Protein AF-A0A2I0T2B6-F1 (afdb_monomer_lite)

pLDDT: mean 71.18, std 21.58, range [23.17, 94.62]

InterPro domains:
  IPR000542 Acyltransferase ChoActase/COT/CPT [PS00439] (18-33)
  IPR000542 Acyltransferase ChoActase/COT/CPT [PS00440] (188-215)
  IPR000542 Acyltransferase ChoActase/COT/CPT [PTHR22589] (125-223)
  IPR039551 Choline/Carnitine o-acyltransferase, domain 1 and 2 [PF00755] (21-81)
  IPR039551 Choline/Carnitine o-acyltransferase, domain 1 and 2 [PF00755] (125-223)
  IPR042231 Choline/Carnitine o-acyltransferase, domain 2 [G3DSA:3.30.559.70] (123-225)
  IPR042572 Carnitine o-acyltransferase, N-terminal [G3DSA:1.10.275.20] (2-88)

Secondary structure (DSSP, 8-state):
------PPPPTTTTGGGSPPPPPPPHHHHHHHHHHHHGGGS-HHHHHHHHHHHHHHHHHTHHHHHHHHHHHHHHSS-TTHHHHHHHHS----------------------------TT---SPPPHHHHHHHHHHHSSSHHHHHHHHHHHHSSSEEEEESS--S--TT-TTHHHHHHHHHHHTTSSS--TTSSEEEEEETTS-EEEEE-SSS--HHHHHHHHHHHHTTTS--

Radius of gyration: 24.65 Å; chains: 1; bounding box: 56×64×58 Å

Foldseek 3Di:
DPPDDPPDQDPCNCVVVDDQDDDDDLVVVLVVVLVVCVVVDDPVVSVVSNVVSVVCNPPPCVVVVVVLVVCSVVDSYSVLVVLLVVQDVDDDDDDDDDDDDDDDDDPDPQDPPPDPPPLDLDADDPVVVVVCCVVPQVDDPNVVVVVVQAPDPEAEFEAADDADDDPPDPCSVVVVVVCQARNRVRRDDQPTQKYWYAYPVRDIDIDGHPSPDDPVVVVVVVVVVVVVVVPD

Sequence (232 aa):
MKVLSVRKPLLYSFQTSLPKLPVPSVEATITRYLESVRPLMDDERYGKMEALAKEFKEKTAPRLQKYLILKSWWTTNYVSTLSFSSAGGGGDHRHVSPPYGHRGRYTTVVPPFSSTSNGDPNPSPRVPWAEARARFFSHGKNKASLDAIERAAFFLTLDEEEHGYVPGQEGCMDAYAKSLLHGRCYDRWFDKSFTLVVYKNGKLGGNAEHSWADAPIIGHLWELGGEWGEKE

Structure (mmCIF, N/CA/C/O backbone):
data_AF-A0A2I0T2B6-F1
#
_entry.id   AF-A0A2I0T2B6-F1
#
loop_
_atom_site.group_PDB
_atom_site.id
_atom_site.type_symbol
_atom_site.label_atom_id
_atom_site.label_alt_id
_atom_site.label_comp_id
_atom_site.label_asym_id
_atom_site.label_entity_id
_atom_site.label_seq_id
_atom_site.pdbx_PDB_ins_code
_atom_site.Cartn_x
_atom_site.Cartn_y
_atom_site.Cartn_z
_atom_site.occupancy
_atom_site.B_iso_or_equiv
_atom_site.auth_seq_id
_atom_site.auth_comp_id
_atom_site.auth_asym_id
_atom_site.auth_atom_id
_atom_site.pdbx_PDB_model_num
ATOM 1 N N . MET A 1 1 ? 27.349 -45.214 10.020 1.00 35.44 1 MET A N 1
ATOM 2 C CA . MET A 1 1 ? 25.950 -44.749 10.137 1.00 35.44 1 MET A CA 1
ATOM 3 C C . MET A 1 1 ? 25.902 -43.264 9.798 1.00 35.44 1 MET A C 1
ATOM 5 O O . MET A 1 1 ? 26.426 -42.470 10.564 1.00 35.44 1 MET A O 1
ATOM 9 N N . LYS A 1 2 ? 25.359 -42.879 8.634 1.00 42.28 2 LYS A N 1
ATOM 10 C CA . LYS A 1 2 ? 25.069 -41.470 8.315 1.00 42.28 2 LYS A CA 1
ATOM 11 C C . LYS A 1 2 ? 23.707 -41.144 8.924 1.00 42.28 2 LYS A C 1
ATOM 13 O O . LYS A 1 2 ? 22.681 -41.565 8.401 1.00 42.28 2 LYS A O 1
ATOM 18 N N . VAL A 1 3 ? 23.723 -40.495 10.081 1.00 46.47 3 VAL A N 1
ATOM 19 C CA . VAL A 1 3 ? 22.518 -40.111 10.816 1.00 46.47 3 VAL A CA 1
ATOM 20 C C . VAL A 1 3 ? 21.898 -38.892 10.127 1.00 46.47 3 VAL A C 1
ATOM 22 O O . VAL A 1 3 ? 22.528 -37.848 10.020 1.00 46.47 3 VAL A O 1
ATOM 25 N N . LEU A 1 4 ? 20.686 -39.103 9.606 1.00 46.84 4 LEU A N 1
ATOM 26 C CA . LEU A 1 4 ? 19.607 -38.146 9.334 1.00 46.84 4 LEU A CA 1
ATOM 27 C C . LEU A 1 4 ? 20.023 -36.761 8.805 1.00 46.84 4 LEU A C 1
ATOM 29 O O . LEU A 1 4 ? 20.218 -35.806 9.551 1.00 46.84 4 LEU A O 1
ATOM 33 N N . SER A 1 5 ? 20.019 -36.632 7.475 1.00 51.50 5 SER A N 1
ATOM 34 C CA . SER A 1 5 ? 19.842 -35.338 6.813 1.00 51.50 5 SER A CA 1
ATOM 35 C C . SER A 1 5 ? 18.500 -34.752 7.260 1.00 51.50 5 SER A C 1
ATOM 37 O O . SER A 1 5 ? 17.435 -35.251 6.890 1.00 51.50 5 SER A O 1
ATOM 39 N N . VAL A 1 6 ? 18.557 -33.720 8.102 1.00 60.25 6 VAL A N 1
ATOM 40 C CA . VAL A 1 6 ? 17.405 -32.886 8.444 1.00 60.25 6 VAL A CA 1
ATOM 41 C C . VAL A 1 6 ? 16.870 -32.324 7.130 1.00 60.25 6 VAL A C 1
ATOM 43 O O . VAL A 1 6 ? 17.553 -31.555 6.452 1.00 60.25 6 VAL A O 1
ATOM 46 N N . ARG A 1 7 ? 15.672 -32.760 6.722 1.00 57.88 7 ARG A N 1
ATOM 47 C CA . ARG A 1 7 ? 14.997 -32.197 5.551 1.00 57.88 7 ARG A CA 1
ATOM 48 C C . ARG A 1 7 ? 14.855 -30.698 5.792 1.00 57.88 7 ARG A C 1
ATOM 50 O O . ARG A 1 7 ? 14.236 -30.299 6.776 1.00 57.88 7 ARG A O 1
ATOM 57 N N . LYS A 1 8 ? 15.437 -29.880 4.912 1.00 61.59 8 LYS A N 1
ATOM 58 C CA . LYS A 1 8 ? 15.182 -28.438 4.919 1.00 61.59 8 LYS A CA 1
ATOM 59 C C . LYS A 1 8 ? 13.663 -28.238 4.809 1.00 61.59 8 LYS A C 1
ATOM 61 O O . LYS A 1 8 ? 13.055 -28.874 3.942 1.00 61.59 8 LYS A O 1
ATOM 66 N N . PRO A 1 9 ? 13.041 -27.440 5.689 1.00 65.94 9 PRO A N 1
ATOM 67 C CA . PRO A 1 9 ? 11.614 -27.174 5.601 1.00 65.94 9 PRO A CA 1
ATOM 68 C C . PRO A 1 9 ? 11.286 -26.549 4.240 1.00 65.94 9 PRO A C 1
ATOM 70 O O . PRO A 1 9 ? 12.046 -25.730 3.723 1.00 65.94 9 PRO A O 1
ATOM 73 N N . LEU A 1 10 ? 10.178 -26.982 3.637 1.00 72.69 10 LEU A N 1
ATOM 74 C CA . LEU A 1 10 ? 9.675 -26.394 2.395 1.00 72.69 10 LEU A CA 1
ATOM 75 C C . LEU A 1 10 ? 9.121 -24.992 2.688 1.00 72.69 10 LEU A C 1
ATOM 77 O O . LEU A 1 10 ? 8.641 -24.747 3.790 1.00 72.69 10 LEU A O 1
ATOM 81 N N . LEU A 1 11 ? 9.114 -24.104 1.688 1.00 71.62 11 LEU A N 1
ATOM 82 C CA . LEU A 1 11 ? 8.676 -22.701 1.814 1.00 71.62 11 LEU A CA 1
ATOM 83 C C . LEU A 1 11 ? 7.331 -22.527 2.552 1.00 71.62 11 LEU A C 1
ATOM 85 O O . LEU A 1 11 ? 7.154 -21.573 3.301 1.00 71.62 11 LEU A O 1
ATOM 89 N N . TYR A 1 12 ? 6.405 -23.475 2.389 1.00 69.25 12 TYR A N 1
ATOM 90 C CA . TYR A 1 12 ? 5.069 -23.433 2.993 1.00 69.25 12 TYR A CA 1
ATOM 91 C C . TYR A 1 12 ? 4.858 -24.426 4.149 1.00 69.25 12 TYR A C 1
ATOM 93 O O . TYR A 1 12 ? 3.731 -24.584 4.614 1.00 69.25 12 TYR A O 1
ATOM 101 N N . SER A 1 13 ? 5.901 -25.108 4.643 1.00 70.00 13 SER A N 1
ATOM 102 C CA . SER A 1 13 ? 5.733 -26.216 5.601 1.00 70.00 13 SER A CA 1
ATOM 103 C C . SER A 1 13 ? 5.213 -25.796 6.977 1.00 70.00 13 SER A C 1
ATOM 105 O O . SER A 1 13 ? 4.703 -26.639 7.707 1.00 70.00 13 SER A O 1
ATOM 107 N N . PHE A 1 14 ? 5.331 -24.516 7.337 1.00 70.31 14 PHE A N 1
ATOM 108 C CA . PHE A 1 14 ? 4.841 -23.975 8.611 1.00 70.31 14 PHE A CA 1
ATOM 109 C C . PHE A 1 14 ? 3.594 -23.099 8.469 1.00 70.31 14 PHE A C 1
ATOM 111 O O . PHE A 1 14 ? 3.045 -22.675 9.482 1.00 70.31 14 PHE A O 1
ATOM 118 N N . GLN A 1 15 ? 3.103 -22.868 7.244 1.00 68.56 15 GLN A N 1
ATOM 119 C CA . GLN A 1 15 ? 1.948 -21.997 7.002 1.00 68.56 15 GLN A CA 1
ATOM 120 C C . GLN A 1 15 ? 0.694 -22.490 7.740 1.00 68.56 15 GLN A C 1
ATOM 122 O O . GLN A 1 15 ? -0.095 -21.696 8.243 1.00 68.56 15 GLN A O 1
ATOM 127 N N . THR A 1 16 ? 0.530 -23.809 7.848 1.00 64.38 16 THR A N 1
ATOM 128 C CA . THR A 1 16 ? -0.586 -24.454 8.555 1.00 64.38 16 THR A CA 1
ATOM 129 C C . THR A 1 16 ? -0.428 -24.468 10.076 1.00 64.38 16 THR A C 1
ATOM 131 O O . THR A 1 16 ? -1.385 -24.782 10.775 1.00 64.38 16 THR A O 1
ATOM 134 N N . SER A 1 17 ? 0.763 -24.144 10.586 1.00 73.56 17 SER A N 1
ATOM 135 C CA . SER A 1 17 ? 1.099 -24.151 12.016 1.00 73.56 17 SER A CA 1
ATOM 136 C C . SER A 1 17 ? 1.131 -22.747 12.625 1.00 73.56 17 SER A C 1
ATOM 138 O O . SER A 1 17 ? 1.420 -22.606 13.813 1.00 73.56 17 SER A O 1
ATOM 140 N N . LEU A 1 18 ? 0.854 -21.706 11.831 1.00 75.50 18 LEU A N 1
ATOM 141 C CA . LEU A 1 18 ? 0.802 -20.333 12.319 1.00 75.50 18 LEU A CA 1
ATOM 142 C C . LEU A 1 18 ? -0.380 -20.151 13.288 1.00 75.50 18 LEU A C 1
ATOM 144 O O . LEU A 1 18 ? -1.498 -20.584 12.987 1.00 75.50 18 LEU A O 1
ATOM 148 N N . PRO A 1 19 ? -0.164 -19.503 14.447 1.00 71.81 19 PRO A N 1
ATOM 149 C CA . PRO A 1 19 ? -1.233 -19.252 15.401 1.00 71.81 19 PRO A CA 1
ATOM 150 C C . PRO A 1 19 ? -2.273 -18.299 14.802 1.00 71.81 19 PRO A C 1
ATOM 152 O O . PRO A 1 19 ? -1.939 -17.336 14.111 1.00 71.81 19 PRO A O 1
ATOM 155 N N . LYS A 1 20 ? -3.554 -18.545 15.096 1.00 68.69 20 LYS A N 1
ATOM 156 C CA . LYS A 1 20 ? -4.632 -17.627 14.710 1.00 68.69 20 LYS A CA 1
ATOM 157 C C . LYS A 1 20 ? -4.483 -16.307 15.466 1.00 68.69 20 LYS A C 1
ATOM 159 O O . LYS A 1 20 ? -4.255 -16.307 16.675 1.00 68.69 20 LYS A O 1
ATOM 164 N N . LEU A 1 21 ? -4.669 -15.192 14.764 1.00 74.69 21 LEU A N 1
ATOM 165 C CA . LEU A 1 21 ? -4.640 -13.868 15.377 1.00 74.69 21 LEU A CA 1
ATOM 166 C C . LEU A 1 21 ? -5.819 -13.736 16.366 1.00 74.69 21 LEU A C 1
ATOM 168 O O . LEU A 1 21 ? -6.970 -13.915 15.948 1.00 74.69 21 LEU A O 1
ATOM 172 N N . PRO A 1 22 ? -5.580 -13.452 17.659 1.00 80.50 22 PRO A N 1
ATOM 173 C CA . PRO A 1 22 ? -6.662 -13.320 18.624 1.00 80.50 22 PRO A CA 1
ATOM 174 C C . PRO A 1 22 ? -7.462 -12.043 18.358 1.00 80.50 22 PRO A C 1
ATOM 176 O O . PRO A 1 22 ? -6.897 -10.988 18.077 1.00 80.50 22 PRO A O 1
ATOM 179 N N . VAL A 1 23 ? -8.787 -12.128 18.490 1.00 82.19 23 VAL A N 1
ATOM 180 C CA . VAL A 1 23 ? -9.651 -10.943 18.448 1.00 82.19 23 VAL A CA 1
ATOM 181 C C . VAL A 1 23 ? -9.517 -10.220 19.797 1.00 82.19 23 VAL A C 1
ATOM 183 O O . VAL A 1 23 ? -9.848 -10.823 20.822 1.00 82.19 23 VAL A O 1
ATOM 186 N N . PRO A 1 24 ? -9.033 -8.963 19.841 1.00 85.12 24 PRO A N 1
ATOM 187 C CA . PRO A 1 24 ? -8.915 -8.219 21.092 1.00 85.12 24 PRO A CA 1
ATOM 188 C C . PRO A 1 24 ? -10.295 -7.974 21.712 1.00 85.12 24 PRO A C 1
ATOM 190 O O . PRO A 1 24 ? -11.313 -7.942 21.015 1.00 85.12 24 PRO A O 1
ATOM 193 N N . SER A 1 25 ? -10.346 -7.806 23.035 1.00 87.50 25 SER A N 1
ATOM 194 C CA . SER A 1 25 ? -11.597 -7.450 23.703 1.00 87.50 25 SER A CA 1
ATOM 195 C C . SER A 1 25 ? -12.016 -6.029 23.328 1.00 87.50 25 SER A C 1
ATOM 197 O O . SER A 1 25 ? -11.181 -5.139 23.170 1.00 87.50 25 SER A O 1
ATOM 199 N N . VAL A 1 26 ? -13.330 -5.807 23.239 1.00 86.38 26 VAL A N 1
ATOM 200 C CA . VAL A 1 26 ? -13.912 -4.480 22.978 1.00 86.38 26 VAL A CA 1
ATOM 201 C C . VAL A 1 26 ? -13.391 -3.447 23.977 1.00 86.38 26 VAL A C 1
ATOM 203 O O . VAL A 1 26 ? -13.076 -2.327 23.600 1.00 86.38 26 VAL A O 1
ATOM 206 N N . GLU A 1 27 ? -13.267 -3.832 25.247 1.00 87.38 27 GLU A N 1
ATOM 207 C CA . GLU A 1 27 ? -12.740 -2.967 26.300 1.00 87.38 27 GLU A CA 1
ATOM 208 C C . GLU A 1 27 ? -11.295 -2.546 26.039 1.00 87.38 27 GLU A C 1
ATOM 210 O O . GLU A 1 27 ? -11.019 -1.352 26.008 1.00 87.38 27 GLU A O 1
ATOM 215 N N . ALA A 1 28 ? -10.400 -3.498 25.755 1.00 85.50 28 ALA A N 1
ATOM 216 C CA . ALA A 1 28 ? -9.006 -3.185 25.460 1.00 85.50 28 ALA A CA 1
ATOM 217 C C . ALA A 1 28 ? -8.865 -2.315 24.200 1.00 85.50 28 ALA A C 1
ATOM 219 O O . ALA A 1 28 ? -8.017 -1.424 24.155 1.00 85.50 28 ALA A O 1
ATOM 220 N N . THR A 1 29 ? -9.701 -2.545 23.180 1.00 89.25 29 THR A N 1
ATOM 221 C CA . THR A 1 29 ? -9.728 -1.719 21.966 1.00 89.25 29 THR A CA 1
ATOM 222 C C . THR A 1 29 ? -10.207 -0.297 22.254 1.00 89.25 29 THR A C 1
ATOM 224 O O . THR A 1 29 ? -9.588 0.647 21.771 1.00 89.25 29 THR A O 1
ATOM 227 N N . ILE A 1 30 ? -11.265 -0.125 23.051 1.00 88.00 30 ILE A N 1
ATOM 228 C CA . ILE A 1 30 ? -11.800 1.197 23.404 1.00 88.00 30 ILE A CA 1
ATOM 229 C C . ILE A 1 30 ? -10.811 1.983 24.265 1.00 88.00 30 ILE A C 1
ATOM 231 O O . ILE A 1 30 ? -10.598 3.161 24.000 1.00 88.00 30 ILE A O 1
ATOM 235 N N . THR A 1 31 ? -10.170 1.343 25.245 1.00 88.88 31 THR A N 1
ATOM 236 C CA . THR A 1 31 ? -9.152 1.997 26.079 1.00 88.88 31 THR A CA 1
ATOM 237 C C . THR A 1 31 ? -8.008 2.531 25.223 1.00 88.88 31 THR A C 1
ATOM 239 O O . THR A 1 31 ? -7.721 3.723 25.266 1.00 88.88 31 THR A O 1
ATOM 242 N N . ARG A 1 32 ? -7.430 1.689 24.356 1.00 86.06 32 ARG A N 1
ATOM 243 C CA . ARG A 1 32 ? -6.348 2.107 23.447 1.00 86.06 32 ARG A CA 1
ATOM 244 C C . ARG A 1 32 ? -6.793 3.184 22.459 1.00 86.06 32 ARG A C 1
ATOM 246 O O . ARG A 1 32 ? -6.014 4.070 22.124 1.00 86.06 32 ARG A O 1
ATOM 253 N N . TYR A 1 33 ? -8.039 3.118 21.989 1.00 88.69 33 TYR A N 1
ATOM 254 C CA . TYR A 1 33 ? -8.611 4.150 21.129 1.00 88.69 33 TYR A CA 1
ATOM 255 C C . TYR A 1 33 ? -8.666 5.504 21.846 1.00 88.69 33 TYR A C 1
ATOM 257 O O . TYR A 1 33 ? -8.135 6.479 21.317 1.00 88.69 33 TYR A O 1
ATOM 265 N N . LEU A 1 34 ? -9.230 5.557 23.055 1.00 87.56 34 LEU A N 1
ATOM 266 C CA . LEU A 1 34 ? -9.335 6.788 23.842 1.00 87.56 34 LEU A CA 1
ATOM 267 C C . LEU A 1 34 ? -7.954 7.357 24.198 1.00 87.56 34 LEU A C 1
ATOM 269 O O . LEU A 1 34 ? -7.730 8.555 24.037 1.00 87.56 34 LEU A O 1
ATOM 273 N N . GLU A 1 35 ? -6.996 6.501 24.562 1.00 89.56 35 GLU A N 1
ATOM 274 C CA . GLU A 1 35 ? -5.595 6.897 24.761 1.00 89.56 35 GLU A CA 1
ATOM 275 C C . GLU A 1 35 ? -4.984 7.521 23.495 1.00 89.56 35 GLU A C 1
ATOM 277 O O . GLU A 1 35 ? -4.308 8.545 23.579 1.00 89.56 35 GLU A O 1
ATOM 282 N N . SER A 1 36 ? -5.257 6.952 22.313 1.00 88.88 36 SER A N 1
ATOM 283 C CA . SER A 1 36 ? -4.703 7.444 21.043 1.00 88.88 36 SER A CA 1
ATOM 284 C C . SER A 1 36 ? -5.279 8.789 20.592 1.00 88.88 36 SER A C 1
ATOM 286 O O . SER A 1 36 ? -4.569 9.588 19.982 1.00 88.88 36 SER A O 1
ATOM 288 N N . VAL A 1 37 ? -6.553 9.065 20.897 1.00 89.88 37 VAL A N 1
ATOM 289 C CA . VAL A 1 37 ? -7.219 10.316 20.492 1.00 89.88 37 VAL A CA 1
ATOM 290 C C . VAL A 1 37 ? -7.054 11.431 21.518 1.00 89.88 37 VAL A C 1
ATOM 292 O O . VAL A 1 37 ? -7.192 12.600 21.161 1.00 89.88 37 VAL A O 1
ATOM 295 N N . ARG A 1 38 ? -6.719 11.103 22.774 1.00 89.69 38 ARG A N 1
ATOM 296 C CA . ARG A 1 38 ? -6.528 12.084 23.847 1.00 89.69 38 ARG A CA 1
ATOM 297 C C . ARG A 1 38 ? -5.597 13.250 23.477 1.00 89.69 38 ARG A C 1
ATOM 299 O O . ARG A 1 38 ? -6.012 14.384 23.706 1.00 89.69 38 ARG A O 1
ATOM 306 N N . PRO A 1 39 ? -4.394 13.045 22.902 1.00 93.00 39 PRO A N 1
ATOM 307 C CA . PRO A 1 39 ? -3.504 14.158 22.559 1.00 93.00 39 PRO A CA 1
ATOM 308 C C . PRO A 1 39 ? -3.994 15.009 21.376 1.00 93.00 39 PRO A C 1
ATOM 310 O O . PRO A 1 39 ? -3.433 16.070 21.120 1.00 93.00 39 PRO A O 1
ATOM 313 N N . LEU A 1 40 ? -5.021 14.564 20.646 1.00 89.81 40 LEU A N 1
ATOM 314 C CA . LEU A 1 40 ? -5.529 15.228 19.443 1.00 89.81 40 LEU A CA 1
ATOM 315 C C . LEU A 1 40 ? -6.750 16.120 19.721 1.00 89.81 40 LEU A C 1
ATOM 317 O O . LEU A 1 40 ? -7.247 16.782 18.807 1.00 89.81 40 LEU A O 1
ATOM 321 N N . MET A 1 41 ? -7.277 16.113 20.951 1.00 90.44 41 MET A N 1
ATOM 322 C CA . MET A 1 41 ? -8.563 16.729 21.286 1.00 90.44 41 MET A CA 1
ATOM 323 C C . MET A 1 41 ? -8.512 17.477 22.622 1.00 90.44 41 MET A C 1
ATOM 325 O O . MET A 1 41 ? -7.828 17.068 23.559 1.00 90.44 41 MET A O 1
ATOM 329 N N . ASP A 1 42 ? -9.280 18.563 22.714 1.00 93.94 42 ASP A N 1
ATOM 330 C CA . ASP A 1 42 ? -9.551 19.242 23.984 1.00 93.94 42 ASP A CA 1
ATOM 331 C C . ASP A 1 42 ? -10.508 18.428 24.869 1.00 93.94 42 ASP A C 1
ATOM 333 O O . ASP A 1 42 ? -11.113 17.440 24.443 1.00 93.94 42 ASP A O 1
ATOM 337 N N . ASP A 1 43 ? -10.638 18.847 26.125 1.00 93.88 43 ASP A N 1
ATOM 338 C CA . ASP A 1 43 ? -11.366 18.101 27.154 1.00 93.88 43 ASP A CA 1
ATOM 339 C C . ASP A 1 43 ? -12.860 17.959 26.837 1.00 93.88 43 ASP A C 1
ATOM 341 O O . ASP A 1 43 ? -13.452 16.911 27.098 1.00 93.88 43 ASP A O 1
ATOM 345 N N . GLU A 1 44 ? -13.471 18.971 26.212 1.00 93.19 44 GLU A N 1
ATOM 346 C CA . GLU A 1 44 ? -14.885 18.921 25.834 1.00 93.19 44 GLU A CA 1
ATOM 347 C C . GLU A 1 44 ? -15.138 17.887 24.727 1.00 93.19 44 GLU A C 1
ATOM 349 O O . GLU A 1 44 ? -16.063 17.071 24.825 1.00 93.19 44 GLU A O 1
ATOM 354 N N . ARG A 1 45 ? -14.315 17.880 23.668 1.00 91.62 45 ARG A N 1
ATOM 355 C CA . ARG A 1 45 ? -14.441 16.889 22.591 1.00 91.62 45 ARG A CA 1
ATOM 356 C C . ARG A 1 45 ? -14.066 15.494 23.070 1.00 91.62 45 ARG A C 1
ATOM 358 O O . ARG A 1 45 ? -14.724 14.532 22.671 1.00 91.62 45 ARG A O 1
ATOM 365 N N . TYR A 1 46 ? -13.069 15.383 23.945 1.00 94.62 46 TYR A N 1
ATOM 366 C CA . TYR A 1 46 ? -12.695 14.116 24.559 1.00 94.62 46 TYR A CA 1
ATOM 367 C C . TYR A 1 46 ? -13.845 13.532 25.389 1.00 94.62 46 TYR A C 1
ATOM 369 O O . TYR A 1 46 ? -14.201 12.373 25.190 1.00 94.62 46 TYR A O 1
ATOM 377 N N . GLY A 1 47 ? -14.507 14.338 26.227 1.00 93.25 47 GLY A N 1
ATOM 378 C CA . GLY A 1 47 ? -15.660 13.889 27.014 1.00 93.25 47 GLY A CA 1
ATOM 379 C C . GLY A 1 47 ? -16.828 13.397 26.148 1.00 93.25 47 GLY A C 1
ATOM 380 O O . GLY A 1 47 ? -17.447 12.375 26.449 1.00 93.25 47 GLY A O 1
ATOM 381 N N . LYS A 1 48 ? -17.094 14.062 25.012 1.00 93.81 48 LYS A N 1
ATOM 382 C CA . LYS A 1 48 ? -18.080 13.582 24.022 1.00 93.81 48 LYS A CA 1
ATOM 383 C C . LYS A 1 48 ? -17.662 12.240 23.413 1.00 93.81 48 LYS A C 1
ATOM 385 O O . LYS A 1 48 ? -18.497 11.348 23.270 1.00 93.81 48 LYS A O 1
ATOM 390 N N . MET A 1 49 ? -16.384 12.087 23.069 1.00 91.88 49 MET A N 1
ATOM 391 C CA . MET A 1 49 ? -15.856 10.850 22.491 1.00 91.88 49 MET A CA 1
ATOM 392 C C . MET A 1 49 ? -15.912 9.682 23.481 1.00 91.88 49 MET A C 1
ATOM 394 O O . MET A 1 49 ? -16.296 8.576 23.108 1.00 91.88 49 MET A O 1
ATOM 398 N N . GLU A 1 50 ? -15.592 9.928 24.749 1.00 93.56 50 GLU A N 1
ATOM 399 C CA . GLU A 1 50 ? -15.689 8.940 25.821 1.00 93.56 50 GLU A CA 1
ATOM 400 C C . GLU A 1 50 ? -17.134 8.459 26.015 1.00 93.56 50 GLU A C 1
ATOM 402 O O . GLU A 1 50 ? -17.384 7.252 26.085 1.00 93.56 50 GLU A O 1
ATOM 407 N N . ALA A 1 51 ? -18.101 9.383 26.011 1.00 93.94 51 ALA A N 1
ATOM 408 C CA . ALA A 1 51 ? -19.519 9.043 26.095 1.00 93.94 51 ALA A CA 1
ATOM 409 C C . ALA A 1 51 ? -19.977 8.167 24.914 1.00 93.94 51 ALA A C 1
ATOM 411 O O . ALA A 1 51 ? -20.623 7.138 25.127 1.00 93.94 51 ALA A O 1
ATOM 412 N N . LEU A 1 52 ? -19.591 8.519 23.682 1.00 93.56 52 LEU A N 1
ATOM 413 C CA . LEU A 1 52 ? -19.902 7.730 22.483 1.00 93.56 52 LEU A CA 1
ATOM 414 C C . LEU A 1 52 ? -19.233 6.351 22.507 1.00 93.56 52 LEU A C 1
ATOM 416 O O . LEU A 1 52 ? -19.858 5.350 22.153 1.00 93.56 52 LEU A O 1
ATOM 420 N N . ALA A 1 53 ? -17.977 6.274 22.950 1.00 90.44 53 ALA A N 1
ATOM 421 C CA . ALA A 1 53 ? -17.256 5.013 23.074 1.00 90.44 53 ALA A CA 1
ATOM 422 C C . ALA A 1 53 ? -17.921 4.090 24.107 1.00 90.44 53 ALA A C 1
ATOM 424 O O . ALA A 1 53 ? -18.072 2.889 23.863 1.00 90.44 53 ALA A O 1
ATOM 425 N N . LYS A 1 54 ? -18.386 4.648 25.232 1.00 92.06 54 LYS A N 1
ATOM 426 C CA . LYS A 1 54 ? -19.146 3.911 26.246 1.00 92.06 54 LYS A CA 1
ATOM 427 C C . LYS A 1 54 ? -20.487 3.419 25.702 1.00 92.06 54 LYS A C 1
ATOM 429 O O . LYS A 1 54 ? -20.807 2.242 25.848 1.00 92.06 54 LYS A O 1
ATOM 434 N N . GLU A 1 55 ? -21.231 4.275 25.007 1.00 93.94 55 GLU A N 1
ATOM 435 C CA . GLU A 1 55 ? -22.489 3.885 24.366 1.00 93.94 55 GLU A CA 1
ATOM 436 C C . GLU A 1 55 ? -22.279 2.755 23.344 1.00 93.94 55 GLU A C 1
ATOM 438 O O . GLU A 1 55 ? -23.029 1.774 23.323 1.00 93.94 55 GLU A O 1
ATOM 443 N N . PHE A 1 56 ? -21.227 2.849 22.526 1.00 91.62 56 PHE A N 1
ATOM 444 C CA . PHE A 1 56 ? -20.864 1.808 21.571 1.00 91.62 56 PHE A CA 1
ATOM 445 C C . PHE A 1 56 ? -20.529 0.483 22.270 1.00 91.62 56 PHE A C 1
ATOM 447 O O . PHE A 1 56 ? -21.024 -0.562 21.833 1.00 91.62 56 PHE A O 1
ATOM 454 N N . LYS A 1 57 ? -19.745 0.526 23.363 1.00 89.75 57 LYS A N 1
ATOM 455 C CA . LYS A 1 57 ? -19.389 -0.642 24.197 1.00 89.75 57 LYS A CA 1
ATOM 456 C C . LYS A 1 57 ? -20.631 -1.381 24.682 1.00 89.75 57 LYS A C 1
ATOM 458 O O . LYS A 1 57 ? -20.651 -2.609 24.668 1.00 89.75 57 LYS A O 1
ATOM 463 N N . GLU A 1 58 ? -21.646 -0.638 25.110 1.00 90.44 58 GLU A N 1
ATOM 464 C CA . GLU A 1 58 ? -22.850 -1.190 25.730 1.00 90.44 58 GLU A CA 1
ATOM 465 C C . GLU A 1 58 ? -23.871 -1.683 24.695 1.00 90.44 58 GLU A C 1
ATOM 467 O O . GLU A 1 58 ? -24.436 -2.766 24.855 1.00 90.44 58 GLU A O 1
ATOM 472 N N . LYS A 1 59 ? -24.099 -0.927 23.612 1.00 91.19 59 LYS A N 1
ATOM 473 C CA . LYS A 1 59 ? -25.189 -1.206 22.661 1.00 91.19 59 LYS A CA 1
ATOM 474 C C . LYS A 1 59 ? -24.759 -2.080 21.483 1.00 91.19 59 LYS A C 1
ATOM 476 O O . LYS A 1 59 ? -25.337 -3.139 21.233 1.00 91.19 59 LYS A O 1
ATOM 481 N N . THR A 1 60 ? -23.760 -1.630 20.726 1.00 87.75 60 THR A N 1
ATOM 482 C CA . THR A 1 60 ? -23.475 -2.159 19.378 1.00 87.75 60 THR A CA 1
ATOM 483 C C . THR A 1 60 ? -22.337 -3.174 19.388 1.00 87.75 60 THR A C 1
ATOM 485 O O . THR A 1 60 ? -22.417 -4.220 18.732 1.00 87.75 60 THR A O 1
ATOM 488 N N . ALA A 1 61 ? -21.295 -2.906 20.174 1.00 87.12 61 ALA A N 1
ATOM 489 C CA . ALA A 1 61 ? -20.092 -3.721 20.227 1.00 87.12 61 ALA A CA 1
ATOM 490 C C . ALA A 1 61 ? -20.341 -5.195 20.599 1.00 87.12 61 ALA A C 1
ATOM 492 O O . ALA A 1 61 ? -19.723 -6.049 19.966 1.00 87.12 61 ALA A O 1
ATOM 493 N N . PRO A 1 62 ? -21.263 -5.568 21.513 1.00 88.62 62 PRO A N 1
ATOM 494 C CA . PRO A 1 62 ? -21.476 -6.976 21.855 1.00 88.62 62 PRO A CA 1
ATOM 495 C C . PRO A 1 62 ? -21.972 -7.816 20.671 1.00 88.62 62 PRO A C 1
ATOM 497 O O . PRO A 1 62 ? -21.597 -8.982 20.535 1.00 88.62 62 PRO A O 1
ATOM 500 N N . ARG A 1 63 ? -22.799 -7.237 19.787 1.00 86.50 63 ARG A N 1
ATOM 501 C CA . ARG A 1 63 ? -23.285 -7.918 18.574 1.00 86.50 63 ARG A CA 1
ATOM 502 C C . ARG A 1 63 ? -22.167 -8.057 17.541 1.00 86.50 63 ARG A C 1
ATOM 504 O O . ARG A 1 63 ? -21.984 -9.142 16.991 1.00 86.50 63 ARG A O 1
ATOM 511 N N . LEU A 1 64 ? -21.400 -6.990 17.320 1.00 85.31 64 LEU A N 1
ATOM 512 C CA . LEU A 1 64 ? -20.281 -6.987 16.374 1.00 85.31 64 LEU A CA 1
ATOM 513 C C . LEU A 1 64 ? -19.137 -7.902 16.825 1.00 85.31 64 LEU A C 1
ATOM 515 O O . LEU A 1 64 ? -18.606 -8.652 16.013 1.00 85.31 64 LEU A O 1
ATOM 519 N N . GLN A 1 65 ? -18.810 -7.914 18.118 1.00 88.62 65 GLN A N 1
ATOM 520 C CA . GLN A 1 65 ? -17.780 -8.780 18.692 1.00 88.62 65 GLN A CA 1
ATOM 521 C C . GLN A 1 65 ? -18.147 -10.258 18.536 1.00 88.62 65 GLN A C 1
ATOM 523 O O . GLN A 1 65 ? -17.297 -11.062 18.164 1.00 88.62 65 GLN A O 1
ATOM 528 N N . LYS A 1 66 ? -19.421 -10.625 18.744 1.00 84.00 66 LYS A N 1
ATOM 529 C CA . LYS A 1 66 ? -19.908 -11.989 18.476 1.00 84.00 66 LYS A CA 1
ATOM 530 C C . LYS A 1 66 ? -19.730 -12.370 17.008 1.00 84.00 66 LYS A C 1
ATOM 532 O O . LYS A 1 66 ? -19.252 -13.463 16.725 1.00 84.00 66 LYS A O 1
ATOM 537 N N . TYR A 1 67 ? -20.069 -11.469 16.084 1.00 82.00 67 TYR A N 1
ATOM 538 C CA . TYR A 1 67 ? -19.865 -11.701 14.654 1.00 82.00 67 TYR A CA 1
ATOM 539 C C . TYR A 1 67 ? -18.379 -11.827 14.292 1.00 82.00 67 TYR A C 1
ATOM 541 O O . TYR A 1 67 ? -18.014 -12.725 13.543 1.00 82.00 67 TYR A O 1
ATOM 549 N N . LEU A 1 68 ? -17.509 -10.981 14.851 1.00 82.06 68 LEU A N 1
ATOM 550 C CA . LEU A 1 68 ? -16.060 -11.017 14.629 1.00 82.06 68 LEU A CA 1
ATOM 551 C C . LEU A 1 68 ? -15.413 -12.296 15.170 1.00 82.06 68 LEU A C 1
ATOM 553 O O . LEU A 1 68 ? -14.592 -12.892 14.478 1.00 82.06 68 LEU A O 1
ATOM 557 N N . ILE A 1 69 ? -15.801 -12.739 16.369 1.00 81.69 69 ILE A N 1
ATOM 558 C CA . ILE A 1 69 ? -15.338 -14.007 16.950 1.00 81.69 69 ILE A CA 1
ATOM 559 C C . ILE A 1 69 ? -15.829 -15.180 16.106 1.00 81.69 69 ILE A C 1
ATOM 561 O O . ILE A 1 69 ? -15.049 -16.068 15.783 1.00 81.69 69 ILE A O 1
ATOM 565 N N . LEU A 1 70 ? -17.103 -15.172 15.702 1.00 80.44 70 LEU A N 1
ATOM 566 C CA . LEU A 1 70 ? -17.624 -16.209 14.823 1.00 80.44 70 LEU A CA 1
ATOM 567 C C . LEU A 1 70 ? -16.831 -16.221 13.511 1.00 80.44 70 LEU A C 1
ATOM 569 O O . LEU A 1 70 ? -16.305 -17.257 13.133 1.00 80.44 70 LEU A O 1
ATOM 573 N N . LYS A 1 71 ? -16.655 -15.065 12.861 1.00 73.06 71 LYS A N 1
ATOM 574 C CA . LYS A 1 71 ? -15.892 -14.925 11.613 1.00 73.06 71 LYS A CA 1
ATOM 575 C C . LYS A 1 71 ? -14.445 -15.411 11.762 1.00 73.06 71 LYS A C 1
ATOM 577 O O . LYS A 1 71 ? -13.964 -16.107 10.873 1.00 73.06 71 LYS A O 1
ATOM 582 N N . SER A 1 72 ? -13.769 -15.121 12.878 1.00 75.19 72 SER A N 1
ATOM 583 C CA . SER A 1 72 ? -12.383 -15.555 13.112 1.00 75.19 72 SER A CA 1
ATOM 584 C C . SER A 1 72 ? -12.229 -17.075 13.248 1.00 75.19 72 SER A C 1
ATOM 586 O O . SER A 1 72 ? -11.134 -17.605 13.051 1.00 75.19 72 SER A O 1
ATOM 588 N N . TRP A 1 73 ? -13.315 -17.809 13.513 1.00 69.69 73 TRP A N 1
ATOM 589 C CA . TRP A 1 73 ? -13.295 -19.273 13.512 1.00 69.69 73 TRP A CA 1
ATOM 590 C C . TRP A 1 73 ? -13.249 -19.845 12.093 1.00 69.69 73 TRP A C 1
ATOM 592 O O . TRP A 1 73 ? -12.524 -20.817 11.866 1.00 69.69 73 TRP A O 1
ATOM 602 N N . TRP A 1 74 ? -13.950 -19.207 11.150 1.00 63.03 74 TRP A N 1
ATOM 603 C CA . TRP A 1 74 ? -14.108 -19.658 9.760 1.00 63.03 74 TRP A CA 1
ATOM 604 C C . TRP A 1 74 ? -13.069 -19.077 8.791 1.00 63.03 74 TRP A C 1
ATOM 606 O O . TRP A 1 74 ? -12.950 -19.554 7.666 1.00 63.03 74 TRP A O 1
ATOM 616 N N . THR A 1 75 ? -12.301 -18.067 9.208 1.00 56.91 75 THR A N 1
ATOM 617 C CA . THR A 1 75 ? -11.215 -17.480 8.406 1.00 56.91 75 THR A CA 1
ATOM 618 C C . THR A 1 75 ? -9.848 -17.821 8.991 1.00 56.91 75 THR A C 1
ATOM 620 O O . THR A 1 75 ? -9.665 -17.758 10.205 1.00 56.91 75 THR A O 1
ATOM 623 N N . THR A 1 76 ? -8.858 -18.096 8.141 1.00 58.56 76 THR A N 1
ATOM 624 C CA . THR A 1 76 ? -7.447 -18.221 8.554 1.00 58.56 76 THR A CA 1
ATOM 625 C C . THR A 1 76 ? -6.909 -16.917 9.152 1.00 58.56 76 THR A C 1
ATOM 627 O O . THR A 1 76 ? -6.129 -16.952 10.099 1.00 58.56 76 THR A O 1
ATOM 630 N N . ASN A 1 77 ? -7.386 -15.771 8.651 1.00 60.38 77 ASN A N 1
ATOM 631 C CA . ASN A 1 77 ? -7.138 -14.436 9.187 1.00 60.38 77 ASN A CA 1
ATOM 632 C C . ASN A 1 77 ? -8.382 -13.546 8.974 1.00 60.38 77 ASN A C 1
ATOM 634 O O . ASN A 1 77 ? -8.834 -13.343 7.844 1.00 60.38 77 ASN A O 1
ATOM 638 N N . TYR A 1 78 ? -8.948 -13.013 10.062 1.00 60.78 78 TYR A N 1
ATOM 639 C CA . TYR A 1 78 ? -10.179 -12.211 10.010 1.00 60.78 78 TYR A CA 1
ATOM 640 C C . TYR A 1 78 ? -9.964 -10.797 9.439 1.00 60.78 78 TYR A C 1
ATOM 642 O O . TYR A 1 78 ? -10.935 -10.166 9.010 1.00 60.78 78 TYR A O 1
ATOM 650 N N . VAL A 1 79 ? -8.708 -10.330 9.403 1.00 57.75 79 VAL A N 1
ATOM 651 C CA . VAL A 1 79 ? -8.272 -9.026 8.880 1.00 57.75 79 VAL A CA 1
ATOM 652 C C . VAL A 1 79 ? -8.047 -9.089 7.369 1.00 57.75 79 VAL A C 1
ATOM 654 O O . VAL A 1 79 ? -8.490 -8.195 6.657 1.00 57.75 79 VAL A O 1
ATOM 657 N N . SER A 1 80 ? -7.471 -10.178 6.848 1.00 52.03 80 SER A N 1
ATOM 658 C CA . SER A 1 80 ? -7.116 -10.298 5.421 1.00 52.03 80 SER A CA 1
ATOM 659 C C . SER A 1 80 ? -8.305 -10.129 4.467 1.00 52.03 80 SER A C 1
ATOM 661 O O . SER A 1 80 ? -8.166 -9.542 3.400 1.00 52.03 80 SER A O 1
ATOM 663 N N . THR A 1 81 ? -9.499 -10.580 4.865 1.00 43.62 81 THR A N 1
ATOM 664 C CA . THR A 1 81 ? -10.725 -10.398 4.060 1.00 43.62 81 THR A CA 1
ATOM 665 C C . THR A 1 81 ? -11.242 -8.958 4.058 1.00 43.62 81 THR A C 1
ATOM 667 O O . THR A 1 81 ? -11.900 -8.550 3.106 1.00 43.62 81 THR A O 1
ATOM 670 N N . LEU A 1 82 ? -10.961 -8.185 5.110 1.00 46.97 82 LEU A N 1
ATOM 671 C CA . LEU A 1 82 ? -11.381 -6.788 5.224 1.00 46.97 82 LEU A CA 1
ATOM 672 C C . LEU A 1 82 ? -10.388 -5.859 4.514 1.00 46.97 82 LEU A C 1
ATOM 674 O O . LEU A 1 82 ? -10.809 -4.969 3.780 1.00 46.97 82 LEU A O 1
ATOM 678 N N . SER A 1 83 ? -9.086 -6.114 4.675 1.00 40.66 83 SER A N 1
ATOM 679 C CA . SER A 1 83 ? -8.025 -5.349 4.015 1.00 40.66 83 SER A CA 1
ATOM 680 C C . SER A 1 83 ? -8.107 -5.464 2.495 1.00 40.66 83 SER A C 1
ATOM 682 O O . SER A 1 83 ? -8.075 -4.446 1.813 1.00 40.66 83 SER A O 1
ATOM 684 N N . PHE A 1 84 ? -8.317 -6.671 1.957 1.00 36.97 84 PHE A N 1
ATOM 685 C CA . PHE A 1 84 ? -8.434 -6.869 0.509 1.00 36.97 84 PHE A CA 1
ATOM 686 C C . PHE A 1 84 ? -9.666 -6.167 -0.084 1.00 36.97 84 PHE A C 1
ATOM 688 O O . PHE A 1 84 ? -9.576 -5.565 -1.146 1.00 36.97 84 PHE A O 1
ATOM 695 N N . SER A 1 85 ? -10.802 -6.167 0.627 1.00 40.62 85 SER A N 1
ATOM 696 C CA . SER A 1 85 ? -12.023 -5.485 0.170 1.00 40.62 85 SER A CA 1
ATOM 697 C C . SER A 1 85 ? -11.961 -3.960 0.302 1.00 40.62 85 SER A C 1
ATOM 699 O O . SER A 1 85 ? -12.712 -3.269 -0.382 1.00 40.62 85 SER A O 1
ATOM 701 N N . SER A 1 86 ? -11.122 -3.432 1.197 1.00 40.66 86 SER A N 1
ATOM 702 C CA . SER A 1 86 ? -10.909 -1.989 1.348 1.00 40.66 86 SER A CA 1
ATOM 703 C C . SER A 1 86 ? -9.813 -1.461 0.416 1.00 40.66 86 SER A C 1
ATOM 705 O O . SER A 1 86 ? -9.854 -0.289 0.053 1.00 40.66 86 SER A O 1
ATOM 707 N N . ALA A 1 87 ? -8.842 -2.302 0.040 1.00 43.88 87 ALA A N 1
ATOM 708 C CA . ALA A 1 87 ? -7.747 -1.958 -0.871 1.00 43.88 87 ALA A CA 1
ATOM 709 C C . ALA A 1 87 ? -8.107 -2.198 -2.353 1.00 43.88 87 ALA A C 1
ATOM 711 O O . ALA A 1 87 ? -7.734 -1.412 -3.228 1.00 43.88 87 ALA A O 1
ATOM 712 N N . GLY A 1 88 ? -8.890 -3.243 -2.633 1.00 36.91 88 GLY A N 1
ATOM 713 C CA . GLY A 1 88 ? -9.394 -3.593 -3.955 1.00 36.91 88 GLY A CA 1
ATOM 714 C C . GLY A 1 88 ? -10.890 -3.320 -4.076 1.00 36.91 88 GLY A C 1
ATOM 715 O O . GLY A 1 88 ? -11.711 -4.022 -3.488 1.00 36.91 88 GLY A O 1
ATOM 716 N N . GLY A 1 89 ? -11.264 -2.328 -4.890 1.00 34.31 89 GLY A N 1
ATOM 717 C CA . GLY A 1 89 ? -12.621 -2.262 -5.432 1.00 34.31 89 GLY A CA 1
ATOM 718 C C . GLY A 1 89 ? -12.918 -3.569 -6.173 1.00 34.31 89 GLY A C 1
ATOM 719 O O . GLY A 1 89 ? -12.144 -3.963 -7.042 1.00 34.31 89 GLY A O 1
ATOM 720 N N . GLY A 1 90 ? -13.983 -4.264 -5.767 1.00 32.81 90 GLY A N 1
ATOM 721 C CA . GLY A 1 90 ? -14.263 -5.651 -6.140 1.00 32.81 90 GLY A CA 1
ATOM 722 C C . GLY A 1 90 ? -14.182 -5.953 -7.641 1.00 32.81 90 GLY A C 1
ATOM 723 O O . GLY A 1 90 ? -14.867 -5.330 -8.449 1.00 32.81 90 GLY A O 1
ATOM 724 N N . GLY A 1 91 ? -13.388 -6.968 -7.988 1.00 30.94 91 GLY A N 1
ATOM 725 C CA . GLY A 1 91 ? -13.315 -7.576 -9.315 1.00 30.94 91 GLY A CA 1
ATOM 726 C C . GLY A 1 91 ? -12.966 -9.064 -9.204 1.00 30.94 91 GLY A C 1
ATOM 727 O O . GLY A 1 91 ? -11.961 -9.427 -8.601 1.00 30.94 91 GLY A O 1
ATOM 728 N N . ASP A 1 92 ? -13.840 -9.916 -9.743 1.00 31.44 92 ASP A N 1
ATOM 729 C CA . ASP A 1 92 ? -13.772 -11.384 -9.741 1.00 31.44 92 ASP A CA 1
ATOM 730 C C . ASP A 1 92 ? -12.643 -11.899 -10.663 1.00 31.44 92 ASP A C 1
ATOM 732 O O . ASP A 1 92 ? -12.702 -11.722 -11.880 1.00 31.44 92 ASP A O 1
ATOM 736 N N . HIS A 1 93 ? -11.618 -12.555 -10.102 1.00 31.80 93 HIS A N 1
ATOM 737 C CA . HIS A 1 93 ? -10.564 -13.239 -10.863 1.00 31.80 93 HIS A CA 1
ATOM 738 C C . HIS A 1 93 ? -10.883 -14.735 -10.985 1.00 31.80 93 HIS A C 1
ATOM 740 O O . HIS A 1 93 ? -10.565 -15.531 -10.100 1.00 31.80 93 HIS A O 1
ATOM 746 N N . ARG A 1 94 ? -11.450 -15.148 -12.126 1.00 28.88 94 ARG A N 1
ATOM 747 C CA . ARG A 1 94 ? -11.502 -16.566 -12.511 1.00 28.88 94 ARG A CA 1
ATOM 748 C C . ARG A 1 94 ? -10.250 -16.971 -13.288 1.00 28.88 94 ARG A C 1
ATOM 750 O O . ARG A 1 94 ? -9.913 -16.414 -14.327 1.00 28.88 94 ARG A O 1
ATOM 757 N N . HIS A 1 95 ? -9.575 -17.962 -12.721 1.00 28.09 95 HIS A N 1
ATOM 758 C CA . HIS A 1 95 ? -8.323 -18.576 -13.139 1.00 28.09 95 HIS A CA 1
ATOM 759 C C . HIS A 1 95 ? -8.549 -19.594 -14.269 1.00 28.09 95 HIS A C 1
ATOM 761 O O . HIS A 1 95 ? -9.331 -20.526 -14.089 1.00 28.09 95 HIS A O 1
ATOM 767 N N . VAL A 1 96 ? -7.844 -19.465 -15.402 1.00 29.08 96 VAL A N 1
ATOM 768 C CA . VAL A 1 96 ? -7.700 -20.547 -16.398 1.00 29.08 96 VAL A CA 1
ATOM 769 C C . VAL A 1 96 ? -6.286 -20.518 -16.997 1.00 29.08 96 VAL A C 1
ATOM 771 O O . VAL A 1 96 ? -5.833 -19.494 -17.501 1.00 29.08 96 VAL A O 1
ATOM 774 N N . SER A 1 97 ? -5.595 -21.659 -16.923 1.00 27.48 97 SER A N 1
ATOM 775 C CA . SER A 1 97 ? -4.253 -21.922 -17.480 1.00 27.48 97 SER A CA 1
ATOM 776 C C . SER A 1 97 ? -4.325 -22.605 -18.875 1.00 27.48 97 SER A C 1
ATOM 778 O O . SER A 1 97 ? -5.394 -23.096 -19.235 1.00 27.48 97 SER A O 1
ATOM 780 N N . PRO A 1 98 ? -3.234 -22.631 -19.683 1.00 41.03 98 PRO A N 1
ATOM 781 C CA . PRO A 1 98 ? -3.277 -22.485 -21.155 1.00 41.03 98 PRO A CA 1
ATOM 782 C C . PRO A 1 98 ? -2.858 -23.738 -21.967 1.00 41.03 98 PRO A C 1
ATOM 784 O O . PRO A 1 98 ? -2.525 -24.768 -21.383 1.00 41.03 98 PRO A O 1
ATOM 787 N N . PRO A 1 99 ? -2.687 -23.600 -23.304 1.00 31.25 99 PRO A N 1
ATOM 788 C CA . PRO A 1 99 ? -1.471 -24.122 -23.933 1.00 31.25 99 PRO A CA 1
ATOM 789 C C . PRO A 1 99 ? -0.698 -23.098 -24.795 1.00 31.25 99 PRO A C 1
ATOM 791 O O . PRO A 1 99 ? -1.190 -22.040 -25.176 1.00 31.25 99 PRO A O 1
ATOM 794 N N . TYR A 1 100 ? 0.571 -23.449 -25.012 1.00 28.92 100 TYR A N 1
ATOM 795 C CA . TYR A 1 100 ? 1.713 -22.697 -25.547 1.00 28.92 100 TYR A CA 1
ATOM 796 C C . TYR A 1 100 ? 1.615 -22.250 -27.020 1.00 28.92 100 TYR A C 1
ATOM 798 O O . TYR A 1 100 ? 0.995 -22.929 -27.832 1.00 28.92 100 TYR A O 1
ATOM 806 N N . GLY A 1 101 ? 2.376 -21.206 -27.398 1.00 24.03 101 GLY A N 1
ATOM 807 C CA . GLY A 1 101 ? 2.732 -20.964 -28.805 1.00 24.03 101 GLY A CA 1
ATOM 808 C C . GLY A 1 101 ? 3.375 -19.612 -29.154 1.00 24.03 101 GLY A C 1
ATOM 809 O O . GLY A 1 101 ? 2.678 -18.631 -29.361 1.00 24.03 101 GLY A O 1
ATOM 810 N N . HIS A 1 102 ? 4.697 -19.650 -29.357 1.00 25.88 102 HIS A N 1
ATOM 811 C CA . HIS A 1 102 ? 5.535 -18.820 -30.243 1.00 25.88 102 HIS A CA 1
ATOM 812 C C . HIS A 1 102 ? 6.000 -17.396 -29.869 1.00 25.88 102 HIS A C 1
ATOM 814 O O . HIS A 1 102 ? 5.260 -16.486 -29.514 1.00 25.88 102 HIS A O 1
ATOM 820 N N . ARG A 1 103 ? 7.324 -17.251 -30.046 1.00 32.72 103 ARG A N 1
ATOM 821 C CA . ARG A 1 103 ? 8.167 -16.057 -29.936 1.00 32.72 103 ARG A CA 1
ATOM 822 C C . ARG A 1 103 ? 7.715 -14.958 -30.898 1.00 32.72 103 ARG A C 1
ATOM 824 O O . ARG A 1 103 ? 7.643 -15.184 -32.101 1.00 32.72 103 ARG A O 1
ATOM 831 N N . GLY A 1 104 ? 7.576 -13.749 -30.370 1.00 23.17 104 GLY A N 1
ATOM 832 C CA . GLY A 1 104 ? 7.575 -12.500 -31.121 1.00 23.17 104 GLY A CA 1
ATOM 833 C C . GLY A 1 104 ? 8.088 -11.395 -30.205 1.00 23.17 104 GLY A C 1
ATOM 834 O O . GLY A 1 104 ? 7.681 -11.323 -29.049 1.00 23.17 104 GLY A O 1
ATOM 835 N N . ARG A 1 105 ? 9.030 -10.575 -30.682 1.00 28.55 105 ARG A N 1
ATOM 836 C CA . ARG A 1 105 ? 9.397 -9.323 -30.010 1.00 28.55 105 ARG A CA 1
ATOM 837 C C . ARG A 1 105 ? 8.163 -8.422 -30.029 1.00 28.55 105 ARG A C 1
ATOM 839 O O . ARG A 1 105 ? 7.722 -8.048 -31.110 1.00 28.55 105 ARG A O 1
ATOM 846 N N . TYR A 1 106 ? 7.630 -8.079 -28.862 1.00 28.20 106 TYR A N 1
ATOM 847 C CA . TYR A 1 106 ? 6.579 -7.076 -28.739 1.00 28.20 106 TYR A CA 1
ATOM 848 C C . TYR A 1 106 ? 7.206 -5.800 -28.188 1.00 28.20 106 TYR A C 1
ATOM 850 O O . TYR A 1 106 ? 7.429 -5.664 -26.990 1.00 28.20 106 TYR A O 1
ATOM 858 N N . THR A 1 107 ? 7.518 -4.869 -29.084 1.00 24.83 107 THR A N 1
ATOM 859 C CA . THR A 1 107 ? 7.508 -3.451 -28.740 1.00 24.83 107 THR A CA 1
ATOM 860 C C . THR A 1 107 ? 6.052 -3.098 -28.456 1.00 24.83 107 THR A C 1
ATOM 862 O O . THR A 1 107 ? 5.223 -3.034 -29.365 1.00 24.83 107 THR A O 1
ATOM 865 N N . THR A 1 108 ? 5.699 -2.978 -27.179 1.00 28.02 108 THR A N 1
ATOM 866 C CA . THR A 1 108 ? 4.352 -2.577 -26.779 1.00 28.02 108 THR A CA 1
ATOM 867 C C . THR A 1 108 ? 4.122 -1.151 -27.260 1.00 28.02 108 THR A C 1
ATOM 869 O O . THR A 1 108 ? 4.718 -0.207 -26.751 1.00 28.02 108 THR A O 1
ATOM 872 N N . VAL A 1 109 ? 3.256 -1.002 -28.262 1.00 25.88 109 VAL A N 1
ATOM 873 C CA . VAL A 1 109 ? 2.600 0.268 -28.561 1.00 25.88 109 VAL A CA 1
ATOM 874 C C . VAL A 1 109 ? 1.719 0.573 -27.354 1.00 25.88 109 VAL A C 1
ATOM 876 O O . VAL A 1 109 ? 0.632 0.016 -27.206 1.00 25.88 109 VAL A O 1
ATOM 879 N N . VAL A 1 110 ? 2.238 1.399 -26.449 1.00 36.62 110 VAL A N 1
ATOM 880 C CA . VAL A 1 110 ? 1.441 2.056 -25.415 1.00 36.62 110 VAL A CA 1
ATOM 881 C C . VAL A 1 110 ? 0.386 2.884 -26.162 1.00 36.62 110 VAL A C 1
ATOM 883 O O . VAL A 1 110 ? 0.758 3.631 -27.074 1.00 36.62 110 VAL A O 1
ATOM 886 N N . PRO A 1 111 ? -0.923 2.735 -25.884 1.00 29.92 111 PRO A N 1
ATOM 887 C CA . PRO A 1 111 ? -1.910 3.619 -26.488 1.00 29.92 111 PRO A CA 1
ATOM 888 C C . PRO A 1 111 ? -1.568 5.070 -26.125 1.00 29.92 111 PRO A C 1
ATOM 890 O O . PRO A 1 111 ? -1.028 5.312 -25.043 1.00 29.92 111 PRO A O 1
ATOM 893 N N . PRO A 1 112 ? -1.882 6.044 -26.992 1.00 29.67 112 PRO A N 1
ATOM 894 C CA . PRO A 1 112 ? -1.630 7.442 -26.705 1.00 29.67 112 PRO A CA 1
ATOM 895 C C . PRO A 1 112 ? -2.615 7.891 -25.625 1.00 29.67 112 PRO A C 1
ATOM 897 O O . PRO A 1 112 ? -3.662 8.454 -25.918 1.00 29.67 112 PRO A O 1
ATOM 900 N N . PHE A 1 113 ? -2.289 7.657 -24.359 1.00 37.66 113 PHE A N 1
ATOM 901 C CA . PHE A 1 113 ? -2.761 8.521 -23.287 1.00 37.66 113 PHE A CA 1
ATOM 902 C C . PHE A 1 113 ? -1.762 9.667 -23.152 1.00 37.66 113 PHE A C 1
ATOM 904 O O . PHE A 1 113 ? -1.115 9.873 -22.133 1.00 37.66 113 PHE A O 1
ATOM 911 N N . SER A 1 114 ? -1.630 10.426 -24.242 1.00 32.75 114 SER A N 1
ATOM 912 C CA . SER A 1 114 ? -1.275 11.826 -24.128 1.00 32.75 114 SER A CA 1
ATOM 913 C C . SER A 1 114 ? -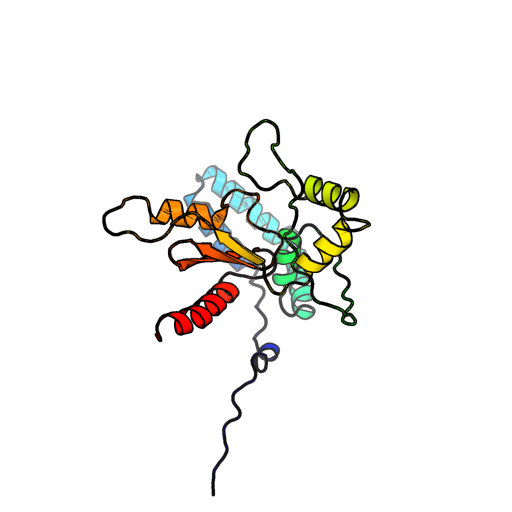2.436 12.518 -23.425 1.00 32.75 114 SER A C 1
ATOM 915 O O . SER A 1 114 ? -3.551 12.544 -23.946 1.00 32.75 114 SER A O 1
ATOM 917 N N . SER A 1 115 ? -2.127 13.090 -22.265 1.00 31.17 115 SER A N 1
ATOM 918 C CA . SER A 1 115 ? -2.777 14.274 -21.711 1.00 31.17 115 SER A CA 1
ATOM 919 C C . SER A 1 115 ? -4.299 14.192 -21.529 1.00 31.17 115 SER A C 1
ATOM 921 O O . SER A 1 115 ? -5.071 14.520 -22.430 1.00 31.17 115 SER A O 1
ATOM 923 N N . THR A 1 116 ? -4.742 13.988 -20.284 1.00 32.78 116 THR A N 1
ATOM 924 C CA . THR A 1 116 ? -5.744 14.939 -19.784 1.00 32.78 116 THR A CA 1
ATOM 925 C C . THR A 1 116 ? -5.147 16.331 -20.006 1.00 32.78 116 THR A C 1
ATOM 927 O O . THR A 1 116 ? -3.945 16.525 -19.818 1.00 32.78 116 THR A O 1
ATOM 930 N N . SER A 1 117 ? -5.938 17.285 -20.490 1.00 36.12 117 SER A N 1
ATOM 931 C CA . SER A 1 117 ? -5.499 18.611 -20.962 1.00 36.12 117 SER A CA 1
ATOM 932 C C . SER A 1 117 ? -4.702 19.460 -19.954 1.00 36.12 117 SER A C 1
ATOM 934 O O . SER A 1 117 ? -4.361 20.593 -20.268 1.00 36.12 117 SER A O 1
ATOM 936 N N . ASN A 1 118 ? -4.400 18.933 -18.766 1.00 33.91 118 ASN A N 1
ATOM 937 C CA . ASN A 1 118 ? -3.810 19.638 -17.638 1.00 33.91 118 ASN A CA 1
ATOM 938 C C . ASN A 1 118 ? -2.522 19.000 -17.089 1.00 33.91 118 ASN A C 1
ATOM 940 O O . ASN A 1 118 ? -2.097 19.381 -16.008 1.00 33.91 118 ASN A O 1
ATOM 944 N N . GLY A 1 119 ? -1.876 18.059 -17.793 1.00 40.34 119 GLY A N 1
ATOM 945 C CA . GLY A 1 119 ? -0.547 17.576 -17.380 1.00 40.34 119 GLY A CA 1
ATOM 946 C C . GLY A 1 119 ? -0.502 16.964 -15.973 1.00 40.34 119 GLY A C 1
ATOM 947 O O . GLY A 1 119 ? 0.529 17.049 -15.310 1.00 40.34 119 GLY A O 1
ATOM 948 N N . ASP A 1 120 ? -1.610 16.374 -15.512 1.00 41.81 120 ASP A N 1
ATOM 949 C CA . ASP A 1 120 ? -1.697 15.797 -14.174 1.00 41.81 120 ASP A CA 1
ATOM 950 C C . ASP A 1 120 ? -0.791 14.554 -14.071 1.00 41.81 120 ASP A C 1
ATOM 952 O O . ASP A 1 120 ? -1.020 13.570 -14.779 1.00 41.81 120 ASP A O 1
ATOM 956 N N . PRO A 1 121 ? 0.212 14.546 -13.176 1.00 45.69 121 PRO A N 1
ATOM 957 C CA . PRO A 1 121 ? 1.158 13.441 -13.012 1.00 45.69 121 PRO A CA 1
ATOM 958 C C . PRO A 1 121 ? 0.580 12.284 -12.177 1.00 45.69 121 PRO A C 1
ATOM 960 O O . PRO A 1 121 ? 1.332 11.511 -11.591 1.00 45.69 121 PRO A O 1
ATOM 963 N N . ASN A 1 122 ? -0.748 12.179 -12.059 1.00 42.47 122 ASN A N 1
ATOM 964 C CA . ASN A 1 122 ? -1.397 11.192 -11.201 1.00 42.47 122 ASN A CA 1
ATOM 965 C C . ASN A 1 122 ? -2.012 10.047 -12.022 1.00 42.47 122 ASN A C 1
ATOM 967 O O . ASN A 1 122 ? -2.652 10.306 -13.045 1.00 42.47 122 ASN A O 1
ATOM 971 N N . PRO A 1 123 ? -1.893 8.786 -11.558 1.00 54.62 123 PRO A N 1
ATOM 972 C CA . PRO A 1 123 ? -2.586 7.655 -12.164 1.00 54.62 123 PRO A CA 1
ATOM 973 C C . PRO A 1 123 ? -4.096 7.906 -12.254 1.00 54.62 123 PRO A C 1
ATOM 975 O O . PRO A 1 123 ? -4.702 8.463 -11.333 1.00 54.62 123 PRO A O 1
ATOM 978 N N . SER A 1 124 ? -4.720 7.475 -13.354 1.00 61.69 124 SER A N 1
ATOM 979 C CA . SER A 1 124 ? -6.157 7.672 -13.553 1.00 61.69 124 SER A CA 1
ATOM 980 C C . SER A 1 124 ? -6.978 6.970 -12.459 1.00 61.69 124 SER A C 1
ATOM 982 O O . SER A 1 124 ? -6.634 5.846 -12.078 1.00 61.69 124 SER A O 1
ATOM 984 N N . PRO A 1 125 ? -8.102 7.550 -12.000 1.00 74.31 125 PRO A N 1
ATOM 985 C CA . PRO A 1 125 ? -8.996 6.884 -11.055 1.00 74.31 125 PRO A CA 1
ATOM 986 C C . PRO A 1 125 ? -9.483 5.514 -11.572 1.00 74.31 125 PRO A C 1
ATOM 988 O O . PRO A 1 125 ? -9.655 5.317 -12.778 1.00 74.31 125 PRO A O 1
ATOM 991 N N . ARG A 1 126 ? -9.758 4.567 -10.658 1.00 71.88 126 ARG A N 1
ATOM 992 C CA . ARG A 1 126 ? -10.081 3.162 -11.003 1.00 71.88 126 ARG A CA 1
ATOM 993 C C . ARG A 1 126 ? -11.296 3.003 -11.936 1.00 71.88 126 ARG A C 1
ATOM 995 O O . ARG A 1 126 ? -11.301 2.098 -12.763 1.00 71.88 126 ARG A O 1
ATOM 1002 N N . VAL A 1 127 ? -12.312 3.864 -11.817 1.00 75.50 127 VAL A N 1
ATOM 1003 C CA . VAL A 1 127 ? -13.551 3.780 -12.621 1.00 75.50 127 VAL A CA 1
ATOM 1004 C C . VAL A 1 127 ? -13.306 4.140 -14.101 1.00 75.50 127 VAL A C 1
ATOM 1006 O O . VAL A 1 127 ? -13.549 3.279 -14.947 1.00 75.50 127 VAL A O 1
ATOM 1009 N N . PRO A 1 128 ? -12.734 5.315 -14.441 1.00 80.38 128 PRO A N 1
ATOM 1010 C CA . PRO A 1 128 ? -12.296 5.620 -15.806 1.00 80.38 128 PRO A CA 1
ATOM 1011 C C . PRO A 1 128 ? -11.365 4.566 -16.416 1.00 80.38 128 PRO A C 1
ATOM 1013 O O . PRO A 1 128 ? -11.485 4.246 -17.599 1.00 80.38 128 PRO A O 1
ATOM 1016 N N . TRP A 1 129 ? -10.454 3.995 -15.618 1.00 78.12 129 TRP A N 1
ATOM 1017 C CA . TRP A 1 129 ? -9.570 2.930 -16.090 1.00 78.12 129 TRP A CA 1
ATOM 1018 C C . TRP A 1 129 ? -10.341 1.658 -16.462 1.00 78.12 129 TRP A C 1
ATOM 1020 O O . TRP A 1 129 ? -10.129 1.111 -17.543 1.00 78.12 129 TRP A O 1
ATOM 1030 N N . ALA A 1 130 ? -11.284 1.214 -15.625 1.00 75.06 130 ALA A N 1
ATOM 1031 C CA . ALA A 1 130 ? -12.124 0.053 -15.917 1.00 75.06 130 ALA A CA 1
ATOM 1032 C C . ALA A 1 130 ? -12.963 0.245 -17.195 1.00 75.06 130 ALA A C 1
ATOM 1034 O O . ALA A 1 130 ? -13.044 -0.664 -18.026 1.00 75.06 130 ALA A O 1
ATOM 1035 N N . GLU A 1 131 ? -13.533 1.437 -17.393 1.00 81.62 131 GLU A N 1
ATOM 1036 C CA . GLU A 1 131 ? -14.287 1.787 -18.603 1.00 81.62 131 GLU A CA 1
ATOM 1037 C C . GLU A 1 131 ? -13.397 1.801 -19.852 1.00 81.62 131 GLU A C 1
ATOM 1039 O O . GLU A 1 131 ? -13.744 1.201 -20.875 1.00 81.62 131 GLU A O 1
ATOM 1044 N N . ALA A 1 132 ? -12.218 2.426 -19.773 1.00 79.75 132 ALA A N 1
ATOM 1045 C CA . ALA A 1 132 ? -11.240 2.428 -20.857 1.00 79.75 132 ALA A CA 1
ATOM 1046 C C . ALA A 1 132 ? -10.790 1.001 -21.199 1.00 79.75 132 ALA A C 1
ATOM 1048 O O . ALA A 1 132 ? -10.712 0.626 -22.371 1.00 79.75 132 ALA A O 1
ATOM 1049 N N . ARG A 1 133 ? -10.562 0.169 -20.183 1.00 81.06 133 ARG A N 1
ATOM 1050 C CA . ARG A 1 133 ? -10.159 -1.224 -20.346 1.00 81.06 133 ARG A CA 1
ATOM 1051 C C . ARG A 1 133 ? -11.233 -2.048 -21.059 1.00 81.06 133 ARG A C 1
ATOM 1053 O O . ARG A 1 133 ? -10.934 -2.740 -22.033 1.00 81.06 133 ARG A O 1
ATOM 1060 N N . ALA A 1 134 ? -12.493 -1.909 -20.649 1.00 84.81 134 ALA A N 1
ATOM 1061 C CA . ALA A 1 134 ? -13.624 -2.552 -21.316 1.00 84.81 134 ALA A CA 1
ATOM 1062 C C . ALA A 1 134 ? -13.795 -2.069 -22.767 1.00 84.81 134 ALA A C 1
ATOM 1064 O O . ALA A 1 134 ? -14.063 -2.868 -23.668 1.00 84.81 134 ALA A O 1
ATOM 1065 N N . ARG A 1 135 ? -13.601 -0.773 -23.018 1.00 85.38 135 ARG A N 1
ATOM 1066 C CA . ARG A 1 135 ? -13.794 -0.171 -24.341 1.00 85.38 135 ARG A CA 1
ATOM 1067 C C . ARG A 1 135 ? -12.680 -0.510 -25.331 1.00 85.38 135 ARG A C 1
ATOM 1069 O O . ARG A 1 135 ? -12.971 -0.812 -26.484 1.00 85.38 135 ARG A O 1
ATOM 1076 N N . PHE A 1 136 ? -11.421 -0.451 -24.903 1.00 84.12 136 PHE A N 1
ATOM 1077 C CA . PHE A 1 136 ? -10.263 -0.490 -25.806 1.00 84.12 136 PHE A CA 1
ATOM 1078 C C . PHE A 1 136 ? -9.492 -1.812 -25.793 1.00 84.12 136 PHE A C 1
ATOM 1080 O O . PHE A 1 136 ? -8.740 -2.078 -26.734 1.00 84.12 136 PHE A O 1
ATOM 1087 N N . PHE A 1 137 ? -9.685 -2.649 -24.770 1.00 86.06 137 PHE A N 1
ATOM 1088 C CA . PHE A 1 137 ? -8.928 -3.892 -24.585 1.00 86.06 137 PHE A CA 1
ATOM 1089 C C . PHE A 1 137 ? -9.806 -5.146 -24.509 1.00 86.06 137 PHE A C 1
ATOM 1091 O O . PHE A 1 137 ? -9.317 -6.230 -24.203 1.00 86.06 137 PHE A O 1
ATOM 1098 N N . SER A 1 138 ? -11.098 -5.042 -24.822 1.00 85.12 138 SER A N 1
ATOM 1099 C CA . SER A 1 138 ? -12.007 -6.195 -24.801 1.00 85.12 138 SER A CA 1
ATOM 1100 C C . SER A 1 138 ? -11.844 -7.138 -25.997 1.00 85.12 138 SER A C 1
ATOM 1102 O O . SER A 1 138 ? -12.205 -8.310 -25.891 1.00 85.12 138 SER A O 1
ATOM 1104 N N . HIS A 1 139 ? -11.286 -6.670 -27.122 1.00 83.81 139 HIS A N 1
ATOM 1105 C CA . HIS A 1 139 ? -11.210 -7.435 -28.372 1.00 83.81 139 HIS A CA 1
ATOM 1106 C C . HIS A 1 139 ? -9.919 -7.178 -29.167 1.00 83.81 139 HIS A C 1
ATOM 1108 O O . HIS A 1 139 ? -9.187 -6.214 -28.938 1.00 83.81 139 HIS A O 1
ATOM 1114 N N . GLY A 1 140 ? -9.653 -8.055 -30.140 1.00 88.50 140 GLY A N 1
ATOM 1115 C CA . GLY A 1 140 ? -8.574 -7.892 -31.114 1.00 88.50 140 GLY A CA 1
ATOM 1116 C C . GLY A 1 140 ? -7.167 -7.946 -30.512 1.00 88.50 140 GLY A C 1
ATOM 1117 O O . GLY A 1 140 ? -6.918 -8.617 -29.511 1.00 88.50 140 GLY A O 1
ATOM 1118 N N . LYS A 1 141 ? -6.232 -7.237 -31.155 1.00 88.88 141 LYS A N 1
ATOM 1119 C CA . LYS A 1 141 ? -4.809 -7.228 -30.779 1.00 88.88 141 LYS A CA 1
ATOM 1120 C C . LYS A 1 141 ? -4.586 -6.660 -29.377 1.00 88.88 141 LYS A C 1
ATOM 1122 O O . LYS A 1 141 ? -3.811 -7.228 -28.624 1.00 88.88 141 LYS A O 1
ATOM 1127 N N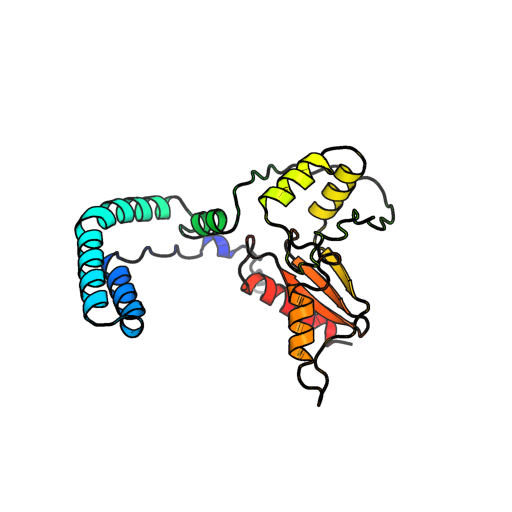 . ASN A 1 142 ? -5.330 -5.619 -29.003 1.00 83.38 142 ASN A N 1
ATOM 1128 C CA . ASN A 1 142 ? -5.211 -4.985 -27.689 1.00 83.38 142 ASN A CA 1
ATOM 1129 C C . ASN A 1 142 ? -5.563 -5.948 -26.551 1.00 83.38 142 ASN A C 1
ATOM 1131 O O . ASN A 1 142 ? -4.871 -5.963 -25.539 1.00 83.38 142 ASN A O 1
ATOM 1135 N N . LYS A 1 143 ? -6.582 -6.800 -26.734 1.00 85.81 143 LYS A N 1
ATOM 1136 C CA . LYS A 1 143 ? -6.914 -7.848 -25.760 1.00 85.81 143 LYS A CA 1
ATOM 1137 C C . LYS A 1 143 ? -5.760 -8.834 -25.580 1.00 85.81 143 LYS A C 1
ATOM 1139 O O . LYS A 1 143 ? -5.404 -9.156 -24.455 1.00 85.81 143 LYS A O 1
ATOM 1144 N N . ALA A 1 144 ? -5.175 -9.303 -26.684 1.00 87.31 144 ALA A N 1
ATOM 1145 C CA . ALA A 1 144 ? -4.046 -10.232 -26.639 1.00 87.31 144 ALA A CA 1
ATOM 1146 C C . ALA A 1 144 ? -2.797 -9.592 -26.005 1.00 87.31 144 ALA A C 1
ATOM 1148 O O . ALA A 1 144 ? -2.112 -10.233 -25.214 1.00 87.31 144 ALA A O 1
ATOM 1149 N N . SER A 1 145 ? -2.526 -8.319 -26.308 1.00 87.56 145 SER A N 1
ATOM 1150 C CA . SER A 1 145 ? -1.444 -7.550 -25.687 1.00 87.56 145 SER A CA 1
ATOM 1151 C C . SER A 1 145 ? -1.653 -7.379 -24.183 1.00 87.56 145 SER A C 1
ATOM 1153 O O . SER A 1 145 ? -0.716 -7.582 -23.416 1.00 87.56 145 SER A O 1
ATOM 1155 N N . LEU A 1 146 ? -2.873 -7.046 -23.752 1.00 86.38 146 LEU A N 1
ATOM 1156 C CA . LEU A 1 146 ? -3.196 -6.912 -22.334 1.00 86.38 146 LEU A CA 1
ATOM 1157 C C . LEU A 1 146 ? -3.064 -8.254 -21.605 1.00 86.38 146 LEU A C 1
ATOM 1159 O O . LEU A 1 146 ? -2.409 -8.301 -20.571 1.00 86.38 146 LEU A O 1
ATOM 1163 N N . ASP A 1 147 ? -3.573 -9.346 -22.184 1.00 84.19 147 ASP A N 1
ATOM 1164 C CA . ASP A 1 147 ? -3.416 -10.699 -21.624 1.00 84.19 147 ASP A CA 1
ATOM 1165 C C . ASP A 1 147 ? -1.936 -11.059 -21.419 1.00 84.19 147 ASP A C 1
ATOM 1167 O O . ASP A 1 147 ? -1.550 -11.571 -20.368 1.00 84.19 147 ASP A O 1
ATOM 1171 N N . ALA A 1 148 ? -1.073 -10.728 -22.384 1.00 86.69 148 ALA A N 1
ATOM 1172 C CA . ALA A 1 148 ? 0.363 -10.962 -22.260 1.00 86.69 148 ALA A CA 1
ATOM 1173 C C . ALA A 1 148 ? 0.995 -10.171 -21.097 1.00 86.69 148 ALA A C 1
ATOM 1175 O O . ALA A 1 148 ? 1.799 -10.726 -20.346 1.00 86.69 148 ALA A O 1
ATOM 1176 N N . ILE A 1 149 ? 0.616 -8.900 -20.916 1.00 86.31 149 ILE A N 1
ATOM 1177 C CA . ILE A 1 149 ? 1.106 -8.051 -19.816 1.00 86.31 149 ILE A CA 1
ATOM 1178 C C . ILE A 1 149 ? 0.634 -8.597 -18.461 1.00 86.31 149 ILE A C 1
ATOM 1180 O O . ILE A 1 149 ? 1.417 -8.723 -17.514 1.00 86.31 149 ILE A O 1
ATOM 1184 N N . GLU A 1 150 ? -0.634 -8.985 -18.360 1.00 85.06 150 GLU A N 1
ATOM 1185 C CA . GLU A 1 150 ? -1.220 -9.500 -17.121 1.00 85.06 150 GLU A CA 1
ATOM 1186 C C . GLU A 1 150 ? -0.641 -10.845 -16.705 1.00 85.06 150 GLU A C 1
ATOM 1188 O O . GLU A 1 150 ? -0.427 -11.082 -15.516 1.00 85.06 150 GLU A O 1
ATOM 1193 N N . ARG A 1 151 ? -0.306 -11.695 -17.676 1.00 83.25 151 ARG A N 1
ATOM 1194 C CA . ARG A 1 151 ? 0.251 -13.029 -17.431 1.00 83.25 151 ARG A CA 1
ATOM 1195 C C . ARG A 1 151 ? 1.766 -13.053 -17.263 1.00 83.25 151 ARG A C 1
ATOM 1197 O O . ARG A 1 151 ? 2.295 -14.068 -16.814 1.00 83.25 151 ARG A O 1
ATOM 1204 N N . ALA A 1 152 ? 2.469 -11.970 -17.596 1.00 86.06 152 ALA A N 1
ATOM 1205 C CA . ALA A 1 152 ? 3.899 -11.843 -17.318 1.00 86.06 152 ALA A CA 1
ATOM 1206 C C . ALA A 1 152 ? 4.197 -12.062 -15.819 1.00 86.06 152 ALA A C 1
ATOM 1208 O O . ALA A 1 152 ? 3.344 -11.809 -14.974 1.00 86.06 152 ALA A O 1
ATOM 1209 N N . ALA A 1 153 ? 5.400 -12.505 -15.453 1.00 84.12 153 ALA A N 1
ATOM 1210 C CA . ALA A 1 153 ? 5.744 -12.680 -14.035 1.00 84.12 153 ALA A CA 1
ATOM 1211 C C . ALA A 1 153 ? 5.841 -11.330 -13.297 1.00 84.12 153 ALA A C 1
ATOM 1213 O O . ALA A 1 153 ? 5.334 -11.177 -12.191 1.00 84.12 153 ALA A O 1
ATOM 1214 N N . PHE A 1 154 ? 6.446 -10.337 -13.946 1.00 85.75 154 PHE A N 1
ATOM 1215 C CA . PHE A 1 154 ? 6.623 -8.968 -13.465 1.00 85.75 154 PHE A CA 1
ATOM 1216 C C . PHE A 1 154 ? 6.756 -8.024 -14.665 1.00 85.75 154 PHE A C 1
ATOM 1218 O O . PHE A 1 154 ? 6.839 -8.485 -15.808 1.00 85.75 154 PHE A O 1
ATOM 1225 N N . PHE A 1 155 ? 6.757 -6.716 -14.417 1.00 88.12 155 PHE A N 1
ATOM 1226 C CA . PHE A 1 155 ? 7.021 -5.706 -15.443 1.00 88.12 155 PHE A CA 1
ATOM 1227 C C . PHE A 1 155 ? 8.449 -5.170 -15.290 1.00 88.12 155 PHE A C 1
ATOM 1229 O O . PHE A 1 155 ? 8.909 -4.963 -14.170 1.00 88.12 155 PHE A O 1
ATOM 1236 N N . LEU A 1 156 ? 9.162 -4.976 -16.399 1.00 89.06 156 LEU A N 1
ATOM 1237 C CA . LEU A 1 156 ? 10.516 -4.419 -16.412 1.00 89.06 156 LEU A CA 1
ATOM 1238 C C . LEU A 1 156 ? 10.486 -3.068 -17.123 1.00 89.06 156 LEU A C 1
ATOM 1240 O O . LEU A 1 156 ? 10.158 -3.007 -18.307 1.00 89.06 156 LEU A O 1
ATOM 1244 N N . THR A 1 157 ? 10.867 -2.014 -16.411 1.00 90.31 157 THR A N 1
ATOM 1245 C CA . THR A 1 157 ? 11.060 -0.674 -16.967 1.00 90.31 157 THR A CA 1
ATOM 1246 C C . THR A 1 157 ? 12.554 -0.421 -17.128 1.00 90.31 157 THR A C 1
ATOM 1248 O O . THR A 1 157 ? 13.309 -0.506 -16.160 1.00 90.31 157 THR A O 1
ATOM 1251 N N . LEU A 1 158 ? 12.976 -0.111 -18.354 1.00 90.88 158 LEU A N 1
ATOM 1252 C CA . LEU A 1 158 ? 14.321 0.375 -18.653 1.00 90.88 158 LEU A CA 1
ATOM 1253 C C . LEU A 1 158 ? 14.241 1.897 -18.776 1.00 90.88 158 LEU A C 1
ATOM 1255 O O . LEU A 1 158 ? 13.606 2.402 -19.701 1.00 90.88 158 LEU A O 1
ATOM 1259 N N . ASP A 1 159 ? 14.817 2.604 -17.810 1.00 88.69 159 ASP A N 1
ATOM 1260 C CA . ASP A 1 159 ? 14.771 4.059 -17.712 1.00 88.69 159 ASP A CA 1
ATOM 1261 C C . ASP A 1 159 ? 16.073 4.670 -18.251 1.00 88.69 159 ASP A C 1
ATOM 1263 O O . ASP A 1 159 ? 17.174 4.197 -17.957 1.00 88.69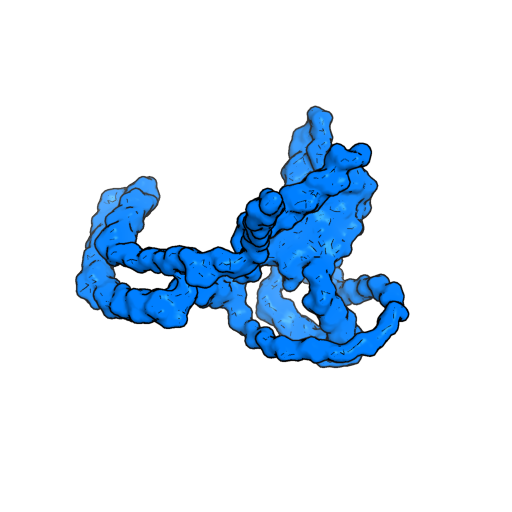 159 ASP A O 1
ATOM 1267 N N . GLU A 1 160 ? 15.944 5.711 -19.070 1.00 89.00 160 GLU A N 1
ATOM 1268 C CA . GLU A 1 160 ? 17.081 6.407 -19.681 1.00 89.00 160 GLU A CA 1
ATOM 1269 C C . GLU A 1 160 ? 17.681 7.465 -18.746 1.00 89.00 160 GLU A C 1
ATOM 1271 O O . GLU A 1 160 ? 18.800 7.930 -18.982 1.00 89.00 160 GLU A O 1
ATOM 1276 N N . GLU A 1 161 ? 16.962 7.834 -17.683 1.00 88.19 161 GLU A N 1
ATOM 1277 C CA . GLU A 1 161 ? 17.463 8.740 -16.659 1.00 88.19 161 GLU A CA 1
ATOM 1278 C C . GLU A 1 161 ? 18.479 8.049 -15.738 1.00 88.19 161 GLU A C 1
ATOM 1280 O O . GLU A 1 161 ? 18.490 6.829 -15.549 1.00 88.19 161 GLU A O 1
ATOM 1285 N N . GLU A 1 162 ? 19.356 8.853 -15.144 1.00 90.12 162 GLU A N 1
ATOM 1286 C CA . GLU A 1 162 ? 20.323 8.400 -14.151 1.00 90.12 162 GLU A CA 1
ATOM 1287 C C . GLU A 1 162 ? 19.848 8.851 -12.771 1.00 90.12 162 GLU A C 1
ATOM 1289 O O . GLU A 1 162 ? 19.756 10.043 -12.490 1.00 90.12 162 GLU A O 1
ATOM 1294 N N . HIS A 1 163 ? 19.550 7.885 -11.904 1.00 89.94 163 HIS A N 1
ATOM 1295 C CA . HIS A 1 163 ? 19.128 8.127 -10.525 1.00 89.94 163 HIS A CA 1
ATOM 1296 C C . HIS A 1 163 ? 19.980 7.318 -9.551 1.00 89.94 163 HIS A C 1
ATOM 1298 O O . HIS A 1 163 ? 20.619 6.337 -9.935 1.00 89.94 163 HIS A O 1
ATOM 1304 N N . GLY A 1 164 ? 20.000 7.719 -8.283 1.00 85.19 164 GLY A N 1
ATOM 1305 C CA . GLY A 1 164 ? 20.716 7.018 -7.219 1.00 85.19 164 GLY A CA 1
ATOM 1306 C C . GLY A 1 164 ? 21.455 7.961 -6.278 1.00 85.19 164 GLY A C 1
ATOM 1307 O O . GLY A 1 164 ? 21.437 9.178 -6.443 1.00 85.19 164 GLY A O 1
ATOM 1308 N N . TYR A 1 165 ? 22.119 7.380 -5.279 1.00 87.19 165 TYR A N 1
ATOM 1309 C CA . TYR A 1 165 ? 22.936 8.149 -4.348 1.00 87.19 165 TYR A CA 1
ATOM 1310 C C . TYR A 1 165 ? 24.199 8.671 -5.036 1.00 87.19 165 TYR A C 1
ATOM 1312 O O . TYR A 1 165 ? 25.020 7.884 -5.515 1.00 87.19 165 TYR A O 1
ATOM 1320 N N . VAL A 1 166 ? 24.363 9.992 -5.033 1.00 86.25 166 VAL A N 1
ATOM 1321 C CA . VAL A 1 166 ? 25.559 10.681 -5.520 1.00 86.25 166 VAL A CA 1
ATOM 1322 C C . VAL A 1 166 ? 26.141 11.503 -4.363 1.00 86.25 166 VAL A C 1
ATOM 1324 O O . VAL A 1 166 ? 25.465 12.407 -3.862 1.00 86.25 166 VAL A O 1
ATOM 1327 N N . PRO A 1 167 ? 27.374 11.210 -3.901 1.00 87.94 167 PRO A N 1
ATOM 1328 C CA . PRO A 1 167 ? 27.999 11.958 -2.815 1.00 87.94 167 PRO A CA 1
ATOM 1329 C C . PRO A 1 167 ? 28.094 13.455 -3.135 1.00 87.94 167 PRO A C 1
ATOM 1331 O O . PRO A 1 167 ? 28.561 13.836 -4.204 1.00 87.94 167 PRO A O 1
ATOM 1334 N N . GLY A 1 168 ? 27.673 14.306 -2.198 1.00 88.25 168 GLY A N 1
ATOM 1335 C CA . GLY A 1 168 ? 27.742 15.764 -2.348 1.00 88.25 168 GLY A CA 1
ATOM 1336 C C . GLY A 1 168 ? 26.625 16.390 -3.192 1.00 88.25 168 GLY A C 1
ATOM 1337 O O . GLY A 1 168 ? 26.585 17.612 -3.302 1.00 88.25 168 GLY A O 1
ATOM 1338 N N . GLN A 1 169 ? 25.703 15.594 -3.743 1.00 89.00 169 GLN A N 1
ATOM 1339 C CA . GLN A 1 169 ? 24.524 16.100 -4.442 1.00 89.00 169 GLN A CA 1
ATOM 1340 C C . GLN A 1 169 ? 23.290 16.018 -3.538 1.00 89.00 169 GLN A C 1
ATOM 1342 O O . GLN A 1 169 ? 22.746 14.941 -3.285 1.00 89.00 169 GLN A O 1
ATOM 1347 N N . GLU A 1 170 ? 22.828 17.168 -3.057 1.00 89.56 170 GLU A N 1
ATOM 1348 C CA . GLU A 1 170 ? 21.594 17.257 -2.277 1.00 89.56 170 GLU A CA 1
ATOM 1349 C C . GLU A 1 170 ? 20.370 16.899 -3.142 1.00 89.56 170 GLU A C 1
ATOM 1351 O O . GLU A 1 170 ? 20.318 17.199 -4.335 1.00 89.56 170 GLU A O 1
ATOM 1356 N N . GLY A 1 171 ? 19.393 16.200 -2.558 1.00 88.12 171 GLY A N 1
ATOM 1357 C CA . GLY A 1 171 ? 18.152 15.815 -3.240 1.00 88.12 171 GLY A CA 1
ATOM 1358 C C . GLY A 1 171 ? 18.264 14.660 -4.246 1.00 88.12 171 GLY A C 1
ATOM 1359 O O . GLY A 1 171 ? 17.243 14.268 -4.811 1.00 88.12 171 GLY A O 1
ATOM 1360 N N . CYS A 1 172 ? 19.446 14.062 -4.455 1.00 88.50 172 CYS A N 1
ATOM 1361 C CA . CYS A 1 172 ? 19.602 12.912 -5.363 1.00 88.50 172 CYS A CA 1
ATOM 1362 C C . CYS A 1 172 ? 18.726 11.713 -4.949 1.00 88.50 172 CYS A C 1
ATOM 1364 O O . CYS A 1 172 ? 18.106 11.069 -5.794 1.00 88.50 172 CYS A O 1
ATOM 1366 N N . MET A 1 173 ? 18.594 11.470 -3.642 1.00 89.81 173 MET A N 1
ATOM 1367 C CA . MET A 1 173 ? 17.726 10.420 -3.104 1.00 89.81 173 MET A CA 1
ATOM 1368 C C . MET A 1 173 ? 16.239 10.763 -3.205 1.00 89.81 173 MET A C 1
ATOM 1370 O O . MET A 1 173 ? 15.434 9.865 -3.431 1.00 89.81 173 MET A O 1
ATOM 1374 N N . ASP A 1 174 ? 15.868 12.040 -3.107 1.00 89.19 174 ASP A N 1
ATOM 1375 C CA . ASP A 1 174 ? 14.476 12.472 -3.268 1.00 89.19 174 ASP A CA 1
ATOM 1376 C C . ASP A 1 174 ? 14.029 12.335 -4.721 1.00 89.19 174 ASP A C 1
ATOM 1378 O O . ASP A 1 174 ? 12.929 11.857 -4.996 1.00 89.19 174 ASP A O 1
ATOM 1382 N N . ALA A 1 175 ? 14.889 12.735 -5.663 1.00 88.56 175 ALA A N 1
ATOM 1383 C CA . ALA A 1 175 ? 14.667 12.529 -7.090 1.00 88.56 175 ALA A CA 1
ATOM 1384 C C . ALA A 1 175 ? 14.539 11.035 -7.403 1.00 88.56 175 ALA A C 1
ATOM 1386 O O . ALA A 1 175 ? 13.602 10.621 -8.090 1.00 88.56 175 ALA A O 1
ATOM 1387 N N . TYR A 1 176 ? 15.414 10.223 -6.806 1.00 90.19 176 TYR A N 1
ATOM 1388 C CA . TYR A 1 176 ? 15.375 8.784 -6.971 1.00 90.19 176 TYR A CA 1
ATOM 1389 C C . TYR A 1 176 ? 14.079 8.164 -6.419 1.00 90.19 176 TYR A C 1
ATOM 1391 O O . TYR A 1 176 ? 13.400 7.409 -7.116 1.00 90.19 176 TYR A O 1
ATOM 1399 N N . ALA A 1 177 ? 13.674 8.538 -5.203 1.00 87.12 177 ALA A N 1
ATOM 1400 C CA . ALA A 1 177 ? 12.437 8.074 -4.584 1.00 87.12 177 ALA A CA 1
ATOM 1401 C C . ALA A 1 177 ? 11.192 8.493 -5.385 1.00 87.12 177 ALA A C 1
ATOM 1403 O O . ALA A 1 177 ? 10.297 7.676 -5.598 1.00 87.12 177 ALA A O 1
ATOM 1404 N N . LYS A 1 178 ? 11.143 9.736 -5.886 1.00 88.44 178 LYS A N 1
ATOM 1405 C CA . LYS A 1 178 ? 10.061 10.225 -6.761 1.00 88.44 178 LYS A CA 1
ATOM 1406 C C . LYS A 1 178 ? 9.983 9.431 -8.059 1.00 88.44 178 LYS A C 1
ATOM 1408 O O . LYS A 1 178 ? 8.899 9.000 -8.456 1.00 88.44 178 LYS A O 1
ATOM 1413 N N . SER A 1 179 ? 11.136 9.183 -8.683 1.00 89.31 179 SER A N 1
ATOM 1414 C CA . SER A 1 179 ? 11.212 8.353 -9.880 1.00 89.31 179 SER A CA 1
ATOM 1415 C C . SER A 1 179 ? 10.615 6.970 -9.609 1.00 89.31 179 SER A C 1
ATOM 1417 O O . SER A 1 179 ? 9.698 6.567 -10.318 1.00 89.31 179 SER A O 1
ATOM 1419 N N . LEU A 1 180 ? 11.009 6.288 -8.530 1.00 87.38 180 LEU A N 1
ATOM 1420 C CA . LEU A 1 180 ? 10.462 4.969 -8.179 1.00 87.38 180 LEU A CA 1
ATOM 1421 C C . LEU A 1 180 ? 8.975 4.977 -7.806 1.00 87.38 180 LEU A C 1
ATOM 1423 O O . LEU A 1 180 ? 8.272 3.992 -8.057 1.00 87.38 180 LEU A O 1
ATOM 1427 N N . LEU A 1 181 ? 8.483 6.075 -7.234 1.00 85.44 181 LEU A N 1
ATOM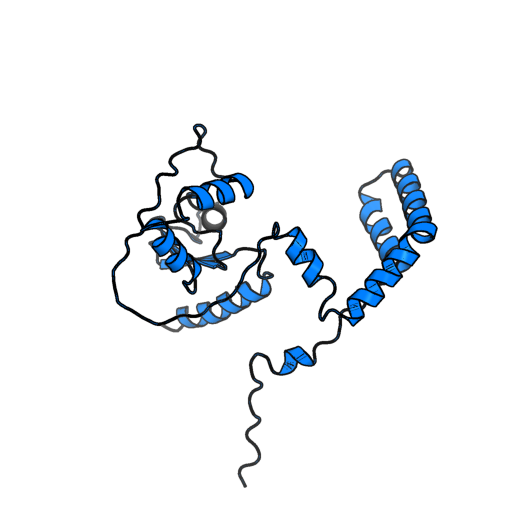 1428 C CA . LEU A 1 181 ? 7.090 6.204 -6.826 1.00 85.44 181 LEU A CA 1
ATOM 1429 C C . LEU A 1 181 ? 6.147 6.332 -8.029 1.00 85.44 181 LEU A C 1
ATOM 1431 O O . LEU A 1 181 ? 5.144 5.623 -8.084 1.00 85.44 181 LEU A O 1
ATOM 1435 N N . HIS A 1 182 ? 6.464 7.212 -8.986 1.00 83.00 182 HIS A N 1
ATOM 1436 C CA . HIS A 1 182 ? 5.550 7.539 -10.091 1.00 83.00 182 HIS A CA 1
ATOM 1437 C C . HIS A 1 182 ? 6.196 7.584 -11.486 1.00 83.00 182 HIS A C 1
ATOM 1439 O O . HIS A 1 182 ? 5.498 7.423 -12.487 1.00 83.00 182 HIS A O 1
ATOM 1445 N N . GLY A 1 183 ? 7.517 7.760 -11.596 1.00 85.56 183 GLY A N 1
ATOM 1446 C CA . GLY A 1 183 ? 8.218 7.960 -12.875 1.00 85.56 183 GLY A CA 1
ATOM 1447 C C . GLY A 1 183 ? 7.527 8.996 -13.753 1.00 85.56 183 GLY A C 1
ATOM 1448 O O . GLY A 1 183 ? 7.126 10.052 -13.263 1.00 85.56 183 GLY A O 1
ATOM 1449 N N . ARG A 1 184 ? 7.338 8.679 -15.037 1.00 79.06 184 ARG A N 1
ATOM 1450 C CA . ARG A 1 184 ? 6.697 9.581 -16.007 1.00 79.06 184 ARG A CA 1
ATOM 1451 C C . ARG A 1 184 ? 5.227 9.241 -16.263 1.00 79.06 184 ARG A C 1
ATOM 1453 O O . ARG A 1 184 ? 4.615 9.818 -17.154 1.00 79.06 184 ARG A O 1
ATOM 1460 N N . CYS A 1 185 ? 4.650 8.319 -15.489 1.00 71.88 185 CYS A N 1
ATOM 1461 C CA . CYS A 1 185 ? 3.244 7.889 -15.556 1.00 71.88 185 CYS A CA 1
ATOM 1462 C C . CYS A 1 185 ? 2.793 7.203 -16.862 1.00 71.88 185 CYS A C 1
ATOM 1464 O O . CYS A 1 185 ? 1.631 6.819 -16.971 1.00 71.88 185 CYS A O 1
ATOM 1466 N N . TYR A 1 186 ? 3.694 6.988 -17.823 1.00 76.12 186 TYR A N 1
ATOM 1467 C CA . TYR A 1 186 ? 3.459 6.179 -19.031 1.00 76.12 186 TYR A CA 1
ATOM 1468 C C . TYR A 1 186 ? 4.492 5.056 -19.220 1.00 76.12 186 TYR A C 1
ATOM 1470 O O . TYR A 1 186 ? 4.367 4.237 -20.127 1.00 76.12 186 TYR A O 1
ATOM 1478 N N . ASP A 1 187 ? 5.520 5.017 -18.374 1.00 77.62 187 ASP A N 1
ATOM 1479 C CA . ASP A 1 187 ? 6.644 4.078 -18.410 1.00 77.62 187 ASP A CA 1
ATOM 1480 C C . ASP A 1 187 ? 6.559 2.987 -17.330 1.00 77.62 187 ASP A C 1
ATOM 1482 O O . ASP A 1 187 ? 7.445 2.137 -17.213 1.00 77.62 187 ASP A O 1
ATOM 1486 N N . ARG A 1 188 ? 5.473 2.986 -16.551 1.00 81.69 188 ARG A N 1
ATOM 1487 C CA . ARG A 1 188 ? 5.214 2.044 -15.459 1.00 81.69 188 ARG A CA 1
ATOM 1488 C C . ARG A 1 188 ? 3.851 1.392 -15.634 1.00 81.69 188 ARG A C 1
ATOM 1490 O O . ARG A 1 188 ? 2.881 2.052 -16.000 1.00 81.69 188 ARG A O 1
ATOM 1497 N N . TRP A 1 189 ? 3.770 0.101 -15.316 1.00 83.62 189 TRP A N 1
ATOM 1498 C CA . TRP A 1 189 ? 2.507 -0.632 -15.261 1.00 83.62 189 TRP A CA 1
ATOM 1499 C C . TRP A 1 189 ? 2.105 -0.880 -13.804 1.00 83.62 189 TRP A C 1
ATOM 1501 O O . TRP A 1 189 ? 2.433 -1.913 -13.223 1.00 83.62 189 TRP A O 1
ATOM 1511 N N . PHE A 1 190 ? 1.401 0.082 -13.204 1.00 82.75 190 PHE A N 1
ATOM 1512 C CA . PHE A 1 190 ? 1.056 0.068 -11.773 1.00 82.75 190 PHE A CA 1
ATOM 1513 C C . PHE A 1 190 ? 0.061 -1.029 -11.366 1.00 82.75 190 PHE A C 1
ATOM 1515 O O . PHE A 1 190 ? -0.003 -1.389 -10.197 1.00 82.75 190 PHE A O 1
ATOM 1522 N N . ASP A 1 191 ? -0.669 -1.603 -12.325 1.00 81.44 191 ASP A N 1
ATOM 1523 C CA . ASP A 1 191 ? -1.564 -2.744 -12.089 1.00 81.44 191 ASP A CA 1
ATOM 1524 C C . ASP A 1 191 ? -0.803 -4.081 -11.961 1.00 81.44 191 ASP A C 1
ATOM 1526 O O . ASP A 1 191 ? -1.410 -5.128 -11.726 1.00 81.44 191 ASP A O 1
ATOM 1530 N N . LYS A 1 192 ? 0.525 -4.092 -12.154 1.00 84.19 192 LYS A N 1
ATOM 1531 C CA . LYS A 1 192 ? 1.344 -5.293 -11.968 1.00 84.19 192 LYS A CA 1
ATOM 1532 C C . LYS A 1 192 ? 1.698 -5.457 -10.497 1.00 84.19 192 LYS A C 1
ATOM 1534 O O . LYS A 1 192 ? 1.999 -4.475 -9.833 1.00 84.19 192 LYS A O 1
ATOM 1539 N N . SER A 1 193 ? 1.778 -6.705 -10.023 1.00 80.38 193 SER A N 1
ATOM 1540 C CA . SER A 1 193 ? 2.209 -7.023 -8.655 1.00 80.38 193 SER A CA 1
ATOM 1541 C C . SER A 1 193 ? 3.474 -6.254 -8.255 1.00 80.38 193 SER A C 1
ATOM 1543 O O . SER A 1 193 ? 3.498 -5.555 -7.244 1.00 80.38 193 SER A O 1
ATOM 1545 N N . PHE A 1 194 ? 4.509 -6.304 -9.093 1.00 83.62 194 PHE A N 1
ATOM 1546 C CA . PHE A 1 194 ? 5.640 -5.394 -8.978 1.00 83.62 194 PHE A CA 1
ATOM 1547 C C . PHE A 1 194 ? 6.262 -5.093 -10.345 1.00 83.62 194 PHE A C 1
ATOM 1549 O O . PHE A 1 194 ? 6.163 -5.879 -11.296 1.00 83.62 194 PHE A O 1
ATOM 1556 N N . THR A 1 195 ? 6.910 -3.935 -10.416 1.00 85.69 195 THR A N 1
ATOM 1557 C CA . THR A 1 195 ? 7.711 -3.448 -11.535 1.00 85.69 195 THR A CA 1
ATOM 1558 C C . THR A 1 195 ? 9.159 -3.292 -11.079 1.00 85.69 195 THR A C 1
ATOM 1560 O O . THR A 1 195 ? 9.429 -2.577 -10.114 1.00 85.69 195 THR A O 1
ATOM 1563 N N . LEU A 1 196 ? 10.087 -3.944 -11.780 1.00 88.31 196 LEU A N 1
ATOM 1564 C CA . LEU A 1 196 ? 11.526 -3.743 -11.625 1.00 88.31 196 LEU A CA 1
ATOM 1565 C C . LEU A 1 196 ? 11.973 -2.606 -12.548 1.00 88.31 196 LEU A C 1
ATOM 1567 O O . LEU A 1 196 ? 11.600 -2.576 -13.719 1.00 88.31 196 LEU A O 1
ATOM 1571 N N . VAL A 1 197 ? 12.775 -1.686 -12.028 1.00 89.62 197 VAL A N 1
ATOM 1572 C CA . VAL A 1 197 ? 13.242 -0.491 -12.734 1.00 89.62 197 VAL A CA 1
ATOM 1573 C C . VAL A 1 197 ? 14.754 -0.557 -12.835 1.00 89.62 197 VAL A C 1
ATOM 1575 O O . VAL A 1 197 ? 15.423 -0.674 -11.811 1.00 89.62 197 VAL A O 1
ATOM 1578 N N . VAL A 1 198 ? 15.281 -0.481 -14.052 1.00 90.12 198 VAL A N 1
ATOM 1579 C CA . VAL A 1 198 ? 16.720 -0.438 -14.329 1.00 90.12 198 VAL A CA 1
ATOM 1580 C C . VAL A 1 198 ? 17.031 0.914 -14.949 1.00 90.12 198 VAL A C 1
ATOM 1582 O O . VAL A 1 198 ? 16.529 1.221 -16.027 1.00 90.12 198 VAL A O 1
ATOM 1585 N N . TYR A 1 199 ? 17.849 1.710 -14.273 1.00 90.88 199 TYR A N 1
ATOM 1586 C CA . TYR A 1 199 ? 18.305 3.008 -14.759 1.00 90.88 199 TYR A CA 1
ATOM 1587 C C . TYR A 1 199 ? 19.528 2.858 -15.659 1.00 90.88 199 TYR A C 1
ATOM 1589 O O . TYR A 1 199 ? 20.266 1.872 -15.583 1.00 90.88 199 TYR A O 1
ATOM 1597 N N . LYS A 1 200 ? 19.790 3.876 -16.480 1.00 90.00 200 LYS A N 1
ATOM 1598 C CA . LYS A 1 200 ? 20.911 3.902 -17.430 1.00 90.00 200 LYS A CA 1
ATOM 1599 C C . LYS A 1 200 ? 22.278 3.664 -16.780 1.00 90.00 200 LYS A C 1
ATOM 1601 O O . LYS A 1 200 ? 23.145 3.031 -17.376 1.00 90.00 200 LYS A O 1
ATOM 1606 N N . ASN A 1 201 ? 22.464 4.133 -15.549 1.00 87.81 201 ASN A N 1
ATOM 1607 C CA . ASN A 1 201 ? 23.681 3.937 -14.754 1.00 87.81 201 ASN A CA 1
ATOM 1608 C C . ASN A 1 201 ? 23.759 2.553 -14.068 1.00 87.81 201 ASN A C 1
ATOM 1610 O O . ASN A 1 201 ? 24.605 2.344 -13.199 1.00 87.81 201 ASN A O 1
ATOM 1614 N N . GLY A 1 202 ? 22.860 1.624 -14.410 1.00 86.06 202 GLY A N 1
ATOM 1615 C CA . GLY A 1 202 ? 22.786 0.279 -13.841 1.00 86.06 202 GLY A CA 1
ATOM 1616 C C . GLY A 1 202 ? 22.155 0.213 -12.450 1.00 86.06 202 GLY A C 1
ATOM 1617 O O . GLY A 1 202 ? 22.069 -0.872 -11.876 1.00 86.06 202 GLY A O 1
ATOM 1618 N N . LYS A 1 203 ? 21.700 1.341 -11.884 1.00 85.88 203 LYS A N 1
ATOM 1619 C CA . LYS A 1 203 ? 20.970 1.324 -10.613 1.00 85.88 203 LYS A CA 1
ATOM 1620 C C . LYS A 1 203 ? 19.622 0.641 -10.797 1.00 85.88 203 LYS A C 1
ATOM 1622 O O . LYS A 1 203 ? 18.979 0.752 -11.838 1.00 85.88 203 LYS A O 1
ATOM 1627 N N . LEU A 1 204 ? 19.206 -0.064 -9.754 1.00 87.50 204 LEU A N 1
ATOM 1628 C CA . LEU A 1 204 ? 17.967 -0.823 -9.722 1.00 87.50 204 LEU A CA 1
ATOM 1629 C C . LEU A 1 204 ? 17.048 -0.244 -8.665 1.00 87.50 204 LEU A C 1
ATOM 1631 O O . LEU A 1 204 ? 17.513 0.049 -7.564 1.00 87.50 204 LEU A O 1
ATOM 1635 N N . GLY A 1 205 ? 15.752 -0.208 -8.951 1.00 86.81 205 GLY A N 1
ATOM 1636 C CA . GLY A 1 205 ? 14.722 0.013 -7.945 1.00 86.81 205 GLY A CA 1
ATOM 1637 C C . GLY A 1 205 ? 13.436 -0.744 -8.255 1.00 86.81 205 GLY A C 1
ATOM 1638 O O . GLY A 1 205 ? 13.324 -1.421 -9.276 1.00 86.81 205 GLY A O 1
ATOM 1639 N N . GLY A 1 206 ? 12.469 -0.662 -7.347 1.00 84.69 206 GLY A N 1
ATOM 1640 C CA . GLY A 1 206 ? 11.215 -1.402 -7.441 1.00 84.69 206 GLY A CA 1
ATOM 1641 C C . GLY A 1 206 ? 10.003 -0.526 -7.162 1.00 84.69 206 GLY A C 1
ATOM 1642 O O . GLY A 1 206 ? 10.052 0.382 -6.337 1.00 84.69 206 GLY A O 1
ATOM 1643 N N . ASN A 1 207 ? 8.904 -0.835 -7.841 1.00 84.81 207 ASN A N 1
ATOM 1644 C CA . ASN A 1 207 ? 7.571 -0.328 -7.543 1.00 84.81 207 ASN A CA 1
ATOM 1645 C C . ASN A 1 207 ? 6.647 -1.531 -7.318 1.00 84.81 207 ASN A C 1
ATOM 1647 O O . ASN A 1 207 ? 6.723 -2.497 -8.074 1.00 84.81 207 ASN A O 1
ATOM 1651 N N . ALA A 1 208 ? 5.814 -1.512 -6.281 1.00 82.00 208 ALA A N 1
ATOM 1652 C CA . ALA A 1 208 ? 4.939 -2.631 -5.944 1.00 82.00 208 ALA A CA 1
ATOM 1653 C C . ALA A 1 208 ? 3.512 -2.151 -5.682 1.00 82.00 208 ALA A C 1
ATOM 1655 O O . ALA A 1 208 ? 3.295 -1.148 -5.003 1.00 82.00 208 ALA A O 1
ATOM 1656 N N . GLU A 1 209 ? 2.546 -2.894 -6.212 1.00 77.00 209 GLU A N 1
ATOM 1657 C CA . GLU A 1 209 ? 1.124 -2.672 -5.963 1.00 77.00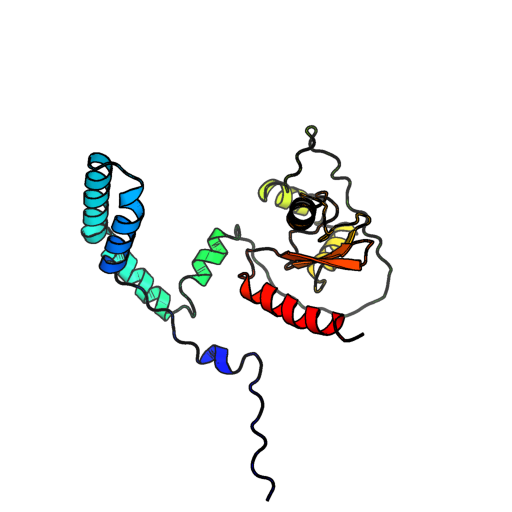 209 GLU A CA 1
ATOM 1658 C C . GLU A 1 209 ? 0.781 -3.148 -4.541 1.00 77.00 209 GLU A C 1
ATOM 1660 O O . GLU A 1 209 ? 1.214 -4.216 -4.120 1.00 77.00 209 GLU A O 1
ATOM 1665 N N . HIS A 1 210 ? 0.047 -2.350 -3.762 1.00 80.81 210 HIS A N 1
ATOM 1666 C CA . HIS A 1 210 ? -0.113 -2.603 -2.322 1.00 80.81 210 HIS A CA 1
ATOM 1667 C C . HIS A 1 210 ? -1.302 -3.532 -1.991 1.00 80.81 210 HIS A C 1
ATOM 1669 O O . HIS A 1 210 ? -1.401 -4.048 -0.878 1.00 80.81 210 HIS A O 1
ATOM 1675 N N . SER A 1 211 ? -2.237 -3.767 -2.915 1.00 70.56 211 SER A N 1
ATOM 1676 C CA . SER A 1 211 ? -3.442 -4.558 -2.620 1.00 70.56 211 SER A CA 1
ATOM 1677 C C . SER A 1 211 ? -3.157 -6.058 -2.492 1.00 70.56 211 SER A C 1
ATOM 1679 O O . SER A 1 211 ? -3.918 -6.756 -1.818 1.00 70.56 211 SER A O 1
ATOM 1681 N N . TRP A 1 212 ? -2.094 -6.573 -3.126 1.00 69.12 212 TRP A N 1
ATOM 1682 C CA . TRP A 1 212 ? -1.774 -8.010 -3.121 1.00 69.12 212 TRP A CA 1
ATOM 1683 C C . TRP A 1 212 ? -0.801 -8.454 -2.020 1.00 69.12 212 TRP A C 1
ATOM 1685 O O . TRP A 1 212 ? -0.807 -9.635 -1.664 1.00 69.12 212 TRP A O 1
ATOM 1695 N N . ALA A 1 213 ? 0.034 -7.555 -1.492 1.00 65.56 213 ALA A N 1
ATOM 1696 C CA . ALA A 1 213 ? 1.071 -7.899 -0.523 1.00 65.56 213 ALA A CA 1
ATOM 1697 C C . ALA A 1 213 ? 1.461 -6.732 0.387 1.00 65.56 213 ALA A C 1
ATOM 1699 O O . ALA A 1 213 ? 1.516 -5.580 -0.036 1.00 65.56 213 ALA A O 1
ATOM 1700 N N . ASP A 1 214 ? 1.828 -7.074 1.622 1.00 74.56 214 ASP A N 1
ATOM 1701 C CA . ASP A 1 214 ? 2.483 -6.151 2.545 1.00 74.56 214 ASP A CA 1
ATOM 1702 C C . ASP A 1 214 ? 3.990 -6.044 2.241 1.00 74.56 214 ASP A C 1
ATOM 1704 O O . ASP A 1 214 ? 4.611 -6.957 1.681 1.00 74.56 214 ASP A O 1
ATOM 1708 N N . ALA A 1 215 ? 4.603 -4.947 2.692 1.00 74.44 215 ALA A N 1
ATOM 1709 C CA . ALA A 1 215 ? 6.012 -4.614 2.462 1.00 74.44 215 ALA A CA 1
ATOM 1710 C C . ALA A 1 215 ? 7.043 -5.745 2.716 1.00 74.44 215 ALA A C 1
ATOM 1712 O O . ALA A 1 215 ? 8.001 -5.823 1.944 1.00 74.44 215 ALA A O 1
ATOM 1713 N N . PRO A 1 216 ? 6.891 -6.654 3.709 1.00 76.75 216 PRO A N 1
ATOM 1714 C CA . PRO A 1 216 ? 7.868 -7.723 3.938 1.00 76.75 216 PRO A CA 1
ATOM 1715 C C . PRO A 1 216 ? 8.076 -8.664 2.743 1.00 76.75 216 PRO A C 1
ATOM 1717 O O . PRO A 1 216 ? 9.174 -9.184 2.564 1.00 76.75 216 PRO A O 1
ATOM 1720 N N . ILE A 1 217 ? 7.053 -8.868 1.904 1.00 75.94 217 ILE A N 1
ATOM 1721 C CA . ILE A 1 217 ? 7.158 -9.726 0.711 1.00 75.94 217 ILE A CA 1
ATOM 1722 C C . ILE A 1 217 ? 8.119 -9.103 -0.310 1.00 75.94 217 ILE A C 1
ATOM 1724 O O . ILE A 1 217 ? 8.964 -9.797 -0.875 1.00 75.94 217 ILE A O 1
ATOM 1728 N N . ILE A 1 218 ? 8.025 -7.786 -0.509 1.00 75.19 218 ILE A N 1
ATOM 1729 C CA . ILE A 1 218 ? 8.914 -7.036 -1.404 1.00 75.19 218 ILE A CA 1
ATOM 1730 C C . ILE A 1 218 ? 10.313 -6.897 -0.803 1.00 75.19 218 ILE A C 1
ATOM 1732 O O . ILE A 1 218 ? 11.295 -7.047 -1.525 1.00 75.19 218 ILE A O 1
ATOM 1736 N N . GLY A 1 219 ? 10.413 -6.676 0.512 1.00 73.50 219 GLY A N 1
ATOM 1737 C CA . GLY A 1 219 ? 11.697 -6.623 1.215 1.00 73.50 219 GLY A CA 1
ATOM 1738 C C . GLY A 1 219 ? 12.503 -7.908 1.030 1.00 73.50 219 GLY A C 1
ATOM 1739 O O . GLY A 1 219 ? 13.662 -7.856 0.631 1.00 73.50 219 GLY A O 1
ATOM 1740 N N . HIS A 1 220 ? 11.863 -9.067 1.196 1.00 76.12 220 HIS A N 1
ATOM 1741 C CA . HIS A 1 220 ? 12.543 -10.348 1.027 1.00 76.12 220 HIS A CA 1
ATOM 1742 C C . HIS A 1 220 ? 12.955 -10.630 -0.429 1.00 76.12 220 HIS A C 1
ATOM 1744 O O . HIS A 1 220 ? 14.024 -11.185 -0.681 1.00 76.12 220 HIS A O 1
ATOM 1750 N N . LEU A 1 221 ? 12.136 -10.218 -1.406 1.00 74.44 221 LEU A N 1
ATOM 1751 C CA . LEU A 1 221 ? 12.504 -10.280 -2.825 1.00 74.44 221 LEU A CA 1
ATOM 1752 C C . LEU A 1 221 ? 13.747 -9.425 -3.120 1.00 74.44 221 LEU A C 1
ATOM 1754 O O . LEU A 1 221 ? 14.619 -9.850 -3.877 1.00 74.44 221 LEU A O 1
ATOM 1758 N N . TRP A 1 222 ? 13.827 -8.234 -2.521 1.00 75.44 222 TRP A N 1
ATOM 1759 C CA . TRP A 1 222 ? 14.948 -7.313 -2.691 1.00 75.44 222 TRP A CA 1
ATOM 1760 C C . TRP A 1 222 ? 16.247 -7.855 -2.088 1.00 75.44 222 TRP A C 1
ATOM 1762 O O . TRP A 1 222 ? 17.287 -7.815 -2.740 1.00 75.44 222 TRP A O 1
ATOM 1772 N N . GLU A 1 223 ? 16.181 -8.420 -0.881 1.00 73.94 223 GLU A N 1
ATOM 1773 C CA . GLU A 1 223 ? 17.322 -9.052 -0.205 1.00 73.94 223 GLU A CA 1
ATOM 1774 C C . GLU A 1 223 ? 17.912 -10.196 -1.040 1.00 73.94 223 GLU A C 1
ATOM 1776 O O . GLU A 1 223 ? 19.114 -10.226 -1.297 1.00 73.94 223 GLU A O 1
ATOM 1781 N N . LEU A 1 224 ? 17.057 -11.091 -1.549 1.00 65.25 224 LEU A N 1
ATOM 1782 C CA . LEU A 1 224 ? 17.493 -12.203 -2.395 1.00 65.25 224 LEU A CA 1
ATOM 1783 C C . LEU A 1 224 ? 18.057 -11.754 -3.743 1.00 65.25 224 LEU A C 1
ATOM 1785 O O . LEU A 1 224 ? 18.830 -12.502 -4.326 1.00 65.25 224 LEU A O 1
ATOM 1789 N N . GLY A 1 225 ? 17.662 -10.587 -4.258 1.00 59.00 225 GLY A N 1
ATOM 1790 C CA . GLY A 1 225 ? 18.204 -10.016 -5.493 1.00 59.00 225 GLY A CA 1
ATOM 1791 C C . GLY A 1 225 ? 19.526 -9.270 -5.285 1.00 59.00 225 GLY A C 1
ATOM 1792 O O . GLY A 1 225 ? 20.409 -9.346 -6.138 1.00 59.00 225 GLY A O 1
ATOM 1793 N N . GLY A 1 226 ? 19.687 -8.591 -4.144 1.00 56.75 226 GLY A N 1
ATOM 1794 C CA . GLY A 1 226 ? 20.894 -7.838 -3.789 1.00 56.75 226 GLY A CA 1
ATOM 1795 C C . GLY A 1 226 ? 22.133 -8.719 -3.615 1.00 56.75 226 GLY A C 1
ATOM 1796 O O . GLY A 1 226 ? 23.215 -8.346 -4.064 1.00 56.75 226 GLY A O 1
ATOM 1797 N N . GLU A 1 227 ? 21.972 -9.933 -3.079 1.00 42.91 227 GLU A N 1
ATOM 1798 C CA . GLU A 1 227 ? 23.075 -10.897 -2.925 1.00 42.91 227 GLU A CA 1
ATOM 1799 C C . GLU A 1 227 ? 23.707 -11.355 -4.258 1.00 42.91 227 GLU A C 1
ATOM 1801 O O . GLU A 1 227 ? 24.826 -11.874 -4.259 1.00 42.91 227 GLU A O 1
ATOM 1806 N N . TRP A 1 228 ? 23.027 -11.165 -5.397 1.00 38.44 228 TRP A N 1
ATOM 1807 C CA . TRP A 1 228 ? 23.575 -11.475 -6.726 1.00 38.44 228 TRP A CA 1
ATOM 1808 C C . TRP A 1 228 ? 24.424 -10.338 -7.300 1.00 38.44 228 TRP A C 1
ATOM 1810 O O . TRP A 1 228 ? 25.228 -10.592 -8.190 1.00 38.44 228 TRP A O 1
ATOM 1820 N N . GLY A 1 229 ? 24.262 -9.107 -6.804 1.00 39.72 229 GLY A N 1
ATOM 1821 C CA . GLY A 1 229 ? 24.967 -7.921 -7.300 1.00 39.72 229 GLY A CA 1
ATOM 1822 C C . GLY A 1 229 ? 26.291 -7.609 -6.595 1.00 39.72 229 GLY A C 1
ATOM 1823 O O . GLY A 1 229 ? 27.061 -6.809 -7.108 1.00 39.72 229 GLY A O 1
ATOM 1824 N N . GLU A 1 230 ? 26.570 -8.225 -5.442 1.00 37.97 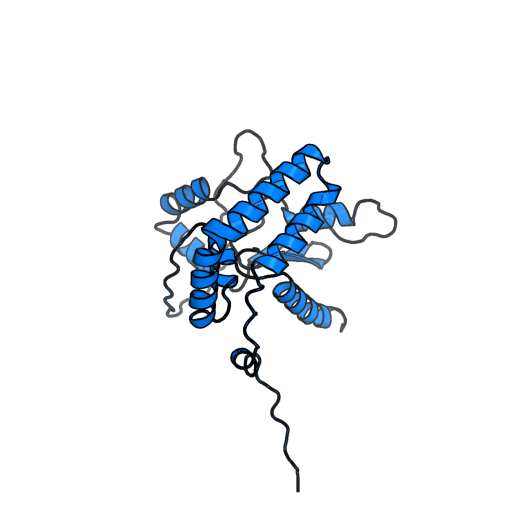230 GLU A N 1
ATOM 1825 C CA . GLU A 1 230 ? 27.817 -8.016 -4.676 1.00 37.97 230 GLU A CA 1
ATOM 1826 C C . GLU A 1 230 ? 28.874 -9.116 -4.889 1.00 37.97 230 GLU A C 1
ATOM 1828 O O . GLU A 1 230 ? 29.950 -9.062 -4.296 1.00 37.97 230 GLU A O 1
ATOM 1833 N N . LYS A 1 231 ? 28.587 -10.136 -5.711 1.00 33.19 231 LYS A N 1
ATOM 1834 C CA . LYS A 1 231 ? 29.493 -11.278 -5.942 1.00 33.19 231 LYS A CA 1
ATOM 1835 C C . LYS A 1 231 ? 30.308 -11.223 -7.238 1.00 33.19 231 LYS A C 1
ATOM 1837 O O . LYS A 1 231 ? 30.958 -12.221 -7.548 1.00 33.19 231 LYS A O 1
ATOM 1842 N N . GLU A 1 232 ? 30.327 -10.096 -7.947 1.00 32.72 232 GLU A N 1
ATOM 1843 C CA . GLU A 1 232 ? 31.223 -9.873 -9.097 1.00 32.72 232 GLU A CA 1
ATOM 1844 C C . GLU A 1 232 ? 32.135 -8.661 -8.900 1.00 32.72 232 GLU A C 1
ATOM 1846 O O . GLU A 1 232 ? 31.630 -7.591 -8.493 1.00 32.72 232 GLU A O 1
#

Organism: NCBI:txid1758121